Protein AF-A0A8S3AYS3-F1 (afdb_monomer_lite)

Radius of gyration: 35.73 Å; chains: 1; bounding box: 80×63×119 Å

Foldseek 3Di:
DDDDDPPPDDPPPDPDDDPPPVNVVLVVVLVVLLVVLVDQLPDDDPDLAVLVVVLVVVVVVLVVSVVVLVVVLVVLVPDPPHDPVVSVVVVVSNVSSVVSSLSNQLNSQCPFDDVSNVLSPLLSLLVVLLPDDLPDDPVPDALVVQLVSLVVNLVSLCVSCVCLVVSVVSLVVLVPDPVCDPPGYDPVSSVVSVVSSVVSVLSSQLVNLVSQLSSLVSVLVNLVVVLVVLLVVLPPDQDALVSLVVNLVVLCCVCVVVVSLVSNVVSLVVSLVSQVSNCVSVVHPVVSVVVSVVVSVVSVVSSVVSVVSSVVSNVVSVVVNVVNVVVVVVVVVVVVVVVVVVVVVVVVVVVVD

Sequence (353 aa):
MTYVAQFSRRFPDLPFGSVNKEHGEFLRWIADIRQRLAIVVDAPIQDIIAEYKEYVKLLKQFIEKQKHWKVFERKESKSPHFPGEKLKELRDAFDDITIRMNRWRCKLDSSLPGKLGQIADWINTAEQILARPLGFDRLKSSPEENIQRFNQLNQEHVAIFNDKESILRSFQSLKRDASVINKQISLEHLTNLNERLDIIMNASEERGRFLDFEELHWKVQKFFEQLEYFIMELNKKQGDIHHTERLYDEFKRKIYEEKLPNCIESLLPELTRRSQSYTQLGKKDDQVAREFHIYGENIRKTLKSFNVDLKAKEHMLQETISGWKVYHNLYDSLENWLNEGEHVLRRSSEEKL

Secondary structure (DSSP, 8-state):
---S-SSS--------TT--HHHHHHHHHHHHHHHHHHHHTTSPPS-HHHHHHHHHHHHHHHHHHHHHHHHHHHHHTT-TTS-HHHHHHHHHHHHHHHHHHHHHHHHHHHTS-HHHHHHHHHHHHHHHHHHS-----TTTS-HHHHHHHHHHHHHHHHHHHTTHHHHHHHHHHHHH-TTTBTTTB-HHHHHHHHHHHHHHHHHHHHHHHHHHHHHHHHHHHHHHHHHHHHHHHHTSPP-SHHHHHHHHHHHHIIIIIS-HHHHHHHHHHHHHHHHHHHHHHTT--HHHHHHHHHHHHHHHHHHHHHHHHHHHHHHHHHHHHHHHHHHHHHHHHHHHHHHHHHHHHHHHHHTT-

Organism: NCBI:txid392030

Structure (mmCIF, N/CA/C/O backbone):
data_AF-A0A8S3AYS3-F1
#
_entry.id   AF-A0A8S3AYS3-F1
#
loop_
_atom_site.group_PDB
_atom_site.id
_atom_site.type_symbol
_atom_site.label_atom_id
_atom_site.label_alt_id
_atom_site.label_comp_id
_atom_site.label_asym_id
_atom_site.label_entity_id
_atom_site.label_seq_id
_atom_site.pdbx_PDB_ins_code
_atom_site.Cartn_x
_atom_site.Cartn_y
_atom_site.Cartn_z
_atom_site.occupancy
_atom_site.B_iso_or_equiv
_atom_site.auth_seq_id
_atom_site.auth_comp_id
_atom_site.auth_asym_id
_atom_site.auth_atom_id
_atom_site.pdbx_PDB_model_num
ATOM 1 N N . MET A 1 1 ? -16.472 -46.807 28.926 1.00 27.53 1 MET A N 1
ATOM 2 C CA . MET A 1 1 ? -16.275 -46.116 27.637 1.00 27.53 1 MET A CA 1
ATOM 3 C C . MET A 1 1 ? -16.154 -44.623 27.925 1.00 27.53 1 MET A C 1
ATOM 5 O O . MET A 1 1 ? -17.169 -43.990 28.154 1.00 27.53 1 MET A O 1
ATOM 9 N N . THR A 1 2 ? -15.020 -44.160 28.456 1.00 35.94 2 THR A N 1
ATOM 10 C CA . THR A 1 2 ? -13.847 -43.574 27.762 1.00 35.94 2 THR A CA 1
ATOM 11 C C . THR A 1 2 ? -14.160 -42.402 26.825 1.00 35.94 2 THR A C 1
ATOM 13 O O . THR A 1 2 ? -14.930 -42.554 25.887 1.00 35.94 2 THR A O 1
ATOM 16 N N . TYR A 1 3 ? -13.423 -41.302 27.063 1.00 28.80 3 TYR A N 1
ATOM 17 C CA . TYR A 1 3 ? -12.979 -40.282 26.097 1.00 28.80 3 TYR A CA 1
ATOM 18 C C . TYR A 1 3 ? -13.539 -38.842 26.146 1.00 28.80 3 TYR A C 1
ATOM 20 O O . TYR A 1 3 ? -13.669 -38.230 25.098 1.00 28.80 3 TYR A O 1
ATOM 28 N N . VAL A 1 4 ? -13.780 -38.224 27.317 1.00 25.97 4 VAL A N 1
ATOM 29 C CA . VAL A 1 4 ? -13.918 -36.737 27.394 1.00 25.97 4 VAL A CA 1
ATOM 30 C C . VAL A 1 4 ? -13.405 -36.140 28.723 1.00 25.97 4 VAL A C 1
ATOM 32 O O . VAL A 1 4 ? -14.055 -35.309 29.345 1.00 25.97 4 VAL A O 1
ATOM 35 N N . ALA A 1 5 ? -12.241 -36.574 29.220 1.00 28.19 5 ALA A N 1
ATOM 36 C CA . ALA A 1 5 ? -11.680 -36.032 30.473 1.00 28.19 5 ALA A CA 1
ATOM 37 C C . ALA A 1 5 ? -10.149 -35.865 30.450 1.00 28.19 5 ALA A C 1
ATOM 39 O O . ALA A 1 5 ? -9.486 -36.079 31.462 1.00 28.19 5 ALA A O 1
ATOM 40 N N . GLN A 1 6 ? -9.571 -35.503 29.298 1.00 26.58 6 GLN A N 1
ATOM 41 C CA . GLN A 1 6 ? -8.113 -35.349 29.142 1.00 26.58 6 GLN A CA 1
ATOM 42 C C . GLN A 1 6 ? -7.609 -33.929 28.835 1.00 26.58 6 GLN A C 1
ATOM 44 O O . GLN A 1 6 ? -6.410 -33.758 28.667 1.00 26.58 6 GLN A O 1
ATOM 49 N N . PHE A 1 7 ? -8.452 -32.891 28.864 1.00 29.03 7 PHE A N 1
ATOM 50 C CA . PHE A 1 7 ? -7.982 -31.503 28.672 1.00 29.03 7 PHE A CA 1
ATOM 51 C C . PHE A 1 7 ? -8.023 -30.629 29.934 1.00 29.03 7 PHE A C 1
ATOM 53 O O . PHE A 1 7 ? -7.751 -29.434 29.878 1.00 29.03 7 PHE A O 1
ATOM 60 N N . SER A 1 8 ? -8.300 -31.214 31.101 1.00 29.52 8 SER A N 1
ATOM 61 C CA . SER A 1 8 ? -8.379 -30.489 32.377 1.00 29.52 8 SER A CA 1
ATOM 62 C C . SER A 1 8 ? -7.449 -31.120 33.412 1.00 29.52 8 SER A C 1
ATOM 64 O O . SER A 1 8 ? -7.911 -31.837 34.293 1.00 29.52 8 SER A O 1
ATOM 66 N N . ARG A 1 9 ? -6.136 -30.909 33.232 1.00 29.27 9 ARG A N 1
ATOM 67 C CA . ARG A 1 9 ? -4.972 -31.134 34.133 1.00 29.27 9 ARG A CA 1
ATOM 68 C C . ARG A 1 9 ? -3.773 -31.292 33.179 1.00 29.27 9 ARG A C 1
ATOM 70 O O . ARG A 1 9 ? -3.784 -32.202 32.369 1.00 29.27 9 ARG A O 1
ATOM 77 N N . ARG A 1 10 ? -2.711 -30.490 33.180 1.00 32.69 10 ARG A N 1
ATOM 78 C CA . ARG A 1 10 ? -1.958 -29.916 34.296 1.00 32.69 10 ARG A CA 1
ATOM 79 C C . ARG A 1 10 ? -1.215 -28.680 33.766 1.00 32.69 10 ARG A C 1
ATOM 81 O O . ARG A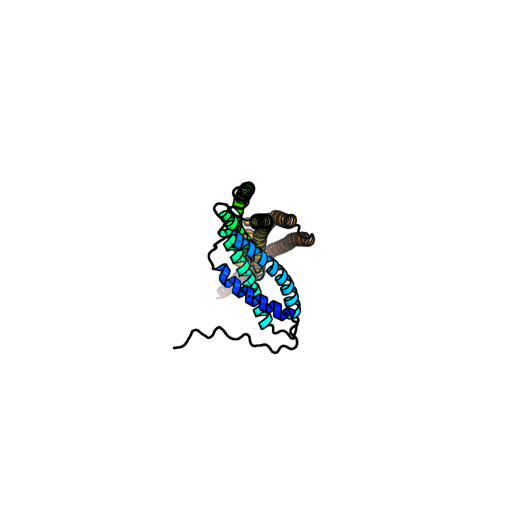 1 10 ? -0.388 -28.828 32.875 1.00 32.69 10 ARG A O 1
ATOM 88 N N . PHE A 1 11 ? -1.429 -27.504 34.354 1.00 32.72 11 PHE A N 1
ATOM 89 C CA . PHE A 1 11 ? -0.265 -26.659 34.622 1.00 32.72 11 PHE A CA 1
ATOM 90 C C . PHE A 1 11 ? 0.584 -27.488 35.593 1.00 32.72 11 PHE A C 1
ATOM 92 O O . PHE A 1 11 ? 0.055 -27.869 36.641 1.00 32.72 11 PHE A O 1
ATOM 99 N N . PRO A 1 12 ? 1.820 -27.885 35.260 1.00 34.88 12 PRO A N 1
ATOM 100 C CA . PRO A 1 12 ? 2.696 -28.457 36.267 1.00 34.88 12 PRO A CA 1
ATOM 101 C C . PRO A 1 12 ? 2.864 -27.405 37.366 1.00 34.88 12 PRO A C 1
ATOM 103 O O . PRO A 1 12 ? 3.099 -26.238 37.049 1.00 34.88 12 PRO A O 1
ATOM 106 N N . ASP A 1 13 ? 2.744 -27.795 38.634 1.00 39.41 13 ASP A N 1
ATOM 107 C CA . ASP A 1 13 ? 3.297 -26.994 39.722 1.00 39.41 13 ASP A CA 1
ATOM 108 C C . ASP A 1 13 ? 4.790 -26.836 39.428 1.00 39.41 13 ASP A C 1
ATOM 110 O O . ASP A 1 13 ? 5.555 -27.801 39.419 1.00 39.41 13 ASP A O 1
ATOM 114 N N . LEU A 1 14 ? 5.178 -25.624 39.041 1.00 38.56 14 LEU A N 1
ATOM 115 C CA . LEU A 1 14 ? 6.520 -25.338 38.566 1.00 38.56 14 LEU A CA 1
ATOM 116 C C . LEU A 1 14 ? 7.447 -25.143 39.773 1.00 38.56 14 LEU A C 1
ATOM 118 O O . LEU A 1 14 ? 7.205 -24.230 40.567 1.00 38.56 14 LEU A O 1
ATOM 122 N N . PRO A 1 15 ? 8.535 -25.924 39.906 1.00 38.00 15 PRO A N 1
ATOM 123 C CA . PRO A 1 15 ? 9.558 -25.669 40.903 1.00 38.00 15 PRO A CA 1
ATOM 124 C C . PRO A 1 15 ? 10.444 -24.543 40.371 1.00 38.00 15 PRO A C 1
ATOM 126 O O . PRO A 1 15 ? 11.486 -24.768 39.762 1.00 38.00 15 PRO A O 1
ATOM 129 N N . PHE A 1 16 ? 9.995 -23.307 40.549 1.00 40.28 16 PHE A N 1
ATOM 130 C CA . PHE A 1 16 ? 10.816 -22.134 40.298 1.00 40.28 16 PHE A CA 1
ATOM 131 C C . PHE A 1 16 ? 11.247 -21.545 41.636 1.00 40.28 16 PHE A C 1
ATOM 133 O O . PHE A 1 16 ? 10.419 -21.083 42.424 1.00 40.28 16 PHE A O 1
ATOM 140 N N . GLY A 1 17 ? 12.560 -21.546 41.873 1.00 36.97 17 GLY A N 1
ATOM 141 C CA . GLY A 1 17 ? 13.170 -20.694 42.884 1.00 36.97 17 GLY A CA 1
ATOM 142 C C . GLY A 1 17 ? 12.714 -19.253 42.659 1.00 36.97 17 GLY A C 1
ATOM 143 O O . GLY A 1 17 ? 12.913 -18.699 41.582 1.00 36.97 17 GLY A O 1
ATOM 144 N N . SER A 1 18 ? 12.014 -18.707 43.655 1.00 39.00 18 SER A N 1
ATOM 145 C CA . SER A 1 18 ? 11.561 -17.315 43.749 1.00 39.00 18 SER A CA 1
ATOM 146 C C . SER A 1 18 ? 11.032 -16.704 42.441 1.00 39.00 18 SER A C 1
ATOM 148 O O . SER A 1 18 ? 11.592 -15.736 41.924 1.00 39.00 18 SER A O 1
ATOM 150 N N . VAL A 1 19 ? 9.910 -17.212 41.921 1.00 46.72 19 VAL A N 1
ATOM 151 C CA . VAL A 1 19 ? 9.068 -16.390 41.034 1.00 46.72 19 VAL A CA 1
ATOM 152 C C . VAL A 1 19 ? 8.615 -15.197 41.864 1.00 46.72 19 VAL A C 1
ATOM 154 O O . VAL A 1 19 ? 7.909 -15.369 42.858 1.00 46.72 19 VAL A O 1
ATOM 157 N N . ASN A 1 20 ? 9.059 -13.997 41.491 1.00 58.19 20 ASN A N 1
ATOM 158 C CA . ASN A 1 20 ? 8.606 -12.753 42.107 1.00 58.19 20 ASN A CA 1
ATOM 159 C C . ASN A 1 20 ? 7.073 -12.796 42.206 1.00 58.19 20 ASN A C 1
ATOM 161 O O . ASN A 1 20 ? 6.414 -13.081 41.207 1.00 58.19 20 ASN A O 1
ATOM 165 N N . LYS A 1 21 ? 6.497 -12.542 43.385 1.00 64.25 21 LYS A N 1
ATOM 166 C CA . LYS A 1 21 ? 5.051 -12.687 43.658 1.00 64.25 21 LYS A CA 1
ATOM 167 C C . LYS A 1 21 ? 4.162 -12.033 42.581 1.00 64.25 21 LYS A C 1
ATOM 169 O O . LYS A 1 21 ? 3.169 -12.614 42.152 1.00 64.25 21 LYS A O 1
ATOM 174 N N . GLU A 1 22 ? 4.609 -10.895 42.057 1.00 63.72 22 GLU A N 1
ATOM 175 C CA . GLU A 1 22 ? 3.982 -10.138 40.965 1.00 63.72 22 GLU A CA 1
ATOM 176 C C . GLU A 1 22 ? 3.840 -10.922 39.645 1.00 63.72 22 GLU A C 1
ATOM 178 O O . GLU A 1 22 ? 2.869 -10.747 38.910 1.00 63.72 22 GLU A O 1
ATOM 183 N N . HIS A 1 23 ? 4.781 -11.819 39.338 1.00 69.56 23 HIS A N 1
ATOM 184 C CA . HIS A 1 23 ? 4.758 -12.639 38.124 1.00 69.56 23 HIS A CA 1
ATOM 185 C C . HIS A 1 23 ? 3.700 -13.741 38.226 1.00 69.56 23 HIS A C 1
ATOM 187 O O . HIS A 1 23 ? 2.951 -13.972 37.280 1.00 69.56 23 HIS A O 1
ATOM 193 N N . GLY A 1 24 ? 3.585 -14.386 39.391 1.00 73.75 24 GLY A N 1
ATOM 194 C CA . GLY A 1 24 ? 2.536 -15.378 39.639 1.00 73.75 24 GLY A CA 1
ATOM 195 C C . GLY A 1 24 ? 1.133 -14.766 39.579 1.00 73.75 24 GLY A C 1
ATOM 196 O O . GLY A 1 24 ? 0.213 -15.370 39.029 1.00 73.75 24 GLY A O 1
ATOM 197 N N . GLU A 1 25 ? 0.972 -13.544 40.087 1.00 81.62 25 GLU A N 1
ATOM 198 C CA . GLU A 1 25 ? -0.285 -12.791 40.011 1.00 81.62 25 GLU A CA 1
ATOM 199 C C . GLU A 1 25 ? -0.646 -12.400 38.570 1.00 81.62 25 GLU A C 1
ATOM 201 O O . GLU A 1 25 ? -1.804 -12.524 38.171 1.00 81.62 25 GLU A O 1
ATOM 206 N N . PHE A 1 26 ? 0.335 -11.991 37.761 1.00 80.94 26 PHE A N 1
ATOM 207 C CA . PHE A 1 26 ? 0.125 -11.677 36.347 1.00 80.94 26 PHE A CA 1
ATOM 208 C C . PHE A 1 26 ? -0.326 -12.901 35.535 1.00 80.94 26 PHE A C 1
ATOM 210 O O . PHE A 1 26 ? -1.287 -12.817 34.771 1.00 80.94 26 PHE A O 1
ATOM 217 N N . LEU A 1 27 ? 0.311 -14.054 35.748 1.00 81.38 27 LEU A N 1
ATOM 218 C CA . LEU A 1 27 ? -0.053 -15.304 35.075 1.00 81.38 27 LEU A CA 1
ATOM 219 C C . LEU A 1 27 ? -1.458 -15.786 35.449 1.00 81.38 27 LEU A C 1
ATOM 221 O O . LEU A 1 27 ? -2.221 -16.205 34.579 1.00 81.38 27 LEU A O 1
ATOM 225 N N . ARG A 1 28 ? -1.828 -15.686 36.731 1.00 86.50 28 ARG A N 1
ATOM 226 C CA . ARG A 1 28 ? -3.193 -15.996 37.182 1.00 86.50 28 ARG A CA 1
ATOM 227 C C . ARG A 1 28 ? -4.219 -15.069 36.545 1.00 86.50 28 ARG A C 1
ATOM 229 O O . ARG A 1 28 ? -5.262 -15.545 36.110 1.00 86.50 28 ARG A O 1
ATOM 236 N N . TRP A 1 29 ? -3.906 -13.778 36.444 1.00 90.62 29 TRP A N 1
ATOM 237 C CA . TRP A 1 29 ? -4.774 -12.817 35.771 1.00 90.62 29 TRP A CA 1
ATOM 238 C C . TRP A 1 29 ? -4.981 -13.167 34.290 1.00 90.62 29 TRP A C 1
ATOM 240 O O . TRP A 1 29 ? -6.119 -13.143 33.836 1.00 90.62 29 TRP A O 1
ATOM 250 N N . ILE A 1 30 ? -3.929 -13.570 33.558 1.00 87.75 30 ILE A N 1
ATOM 251 C CA . ILE A 1 30 ? -4.051 -14.048 32.164 1.00 87.75 30 ILE A CA 1
ATOM 252 C C . ILE A 1 30 ? -4.995 -15.256 32.068 1.00 87.75 30 ILE A C 1
ATOM 254 O O . ILE A 1 30 ? -5.818 -15.329 31.157 1.00 87.75 30 ILE A O 1
ATOM 258 N N . ALA A 1 31 ? -4.883 -16.224 32.977 1.00 87.81 31 ALA A N 1
ATOM 259 C CA . ALA A 1 31 ? -5.741 -17.406 32.941 1.00 87.81 31 ALA A CA 1
ATOM 260 C C . ALA A 1 31 ? -7.218 -17.054 33.208 1.00 87.81 31 ALA A C 1
ATOM 262 O O . ALA A 1 31 ? -8.095 -17.463 32.445 1.00 87.81 31 ALA A O 1
ATOM 263 N N . ASP A 1 32 ? -7.474 -16.251 34.243 1.00 90.94 32 ASP A N 1
ATOM 264 C CA . ASP A 1 32 ? -8.819 -15.820 34.643 1.00 90.94 32 ASP A CA 1
ATOM 265 C C . ASP A 1 32 ? -9.510 -15.006 33.539 1.00 90.94 32 ASP A C 1
ATOM 267 O O . ASP A 1 32 ? -10.635 -15.301 33.127 1.00 90.94 32 ASP A O 1
ATOM 271 N N . ILE A 1 33 ? -8.797 -14.030 32.969 1.00 92.19 33 ILE A N 1
ATOM 272 C CA . ILE A 1 33 ? -9.356 -13.156 31.941 1.00 92.19 33 ILE A CA 1
ATOM 273 C C . ILE A 1 33 ? -9.688 -13.910 30.652 1.00 92.19 33 ILE A C 1
ATOM 275 O O . ILE A 1 33 ? -10.709 -13.630 30.024 1.00 92.19 33 ILE A O 1
ATOM 279 N N . ARG A 1 34 ? -8.875 -14.903 30.267 1.00 90.38 34 ARG A N 1
ATOM 280 C CA . ARG A 1 34 ? -9.150 -15.746 29.095 1.00 90.38 34 ARG A CA 1
ATOM 281 C C . ARG A 1 34 ? -10.412 -16.568 29.286 1.00 90.38 34 ARG A C 1
ATOM 283 O O . ARG A 1 34 ? -11.243 -16.609 28.381 1.00 90.38 34 ARG A O 1
ATOM 290 N N . GLN A 1 35 ? -10.580 -17.176 30.460 1.00 89.06 35 GLN A N 1
ATOM 291 C CA . GLN A 1 35 ? -11.786 -17.937 30.778 1.00 89.06 35 GLN A CA 1
ATOM 292 C C . GLN A 1 35 ? -13.023 -17.036 30.763 1.00 89.06 35 GLN A C 1
ATOM 294 O O . GLN A 1 35 ? -14.036 -17.379 30.155 1.00 89.06 35 GLN A O 1
ATOM 299 N N . ARG A 1 36 ? -12.924 -15.853 31.373 1.00 91.50 36 ARG A N 1
ATOM 300 C CA . ARG A 1 36 ? -14.011 -14.877 31.392 1.00 91.50 36 ARG A CA 1
ATOM 301 C C . ARG A 1 36 ? -14.402 -14.421 29.985 1.00 91.50 36 ARG A C 1
ATOM 303 O O . ARG A 1 36 ? -15.580 -14.451 29.636 1.00 91.50 36 ARG A O 1
ATOM 310 N N . LEU A 1 37 ? -13.428 -14.024 29.167 1.00 91.50 37 LEU A N 1
ATOM 311 C CA . LEU A 1 37 ? -13.672 -13.565 27.798 1.00 91.50 37 LEU A CA 1
ATOM 312 C C . LEU A 1 37 ? -14.194 -14.679 26.886 1.00 91.50 37 LEU A C 1
ATOM 314 O O . LEU A 1 37 ? -14.959 -14.388 25.972 1.00 91.50 37 LEU A O 1
ATOM 318 N N . ALA A 1 38 ? -13.831 -15.941 27.130 1.00 89.06 38 ALA A N 1
ATOM 319 C CA . ALA A 1 38 ? -14.387 -17.076 26.394 1.00 89.06 38 ALA A CA 1
ATOM 320 C C . ALA A 1 38 ? -15.899 -17.241 26.601 1.00 89.06 38 ALA A C 1
ATOM 322 O O . ALA A 1 38 ? -16.581 -17.708 25.702 1.00 89.06 38 ALA A O 1
ATOM 323 N N . ILE A 1 39 ? -16.425 -16.832 27.756 1.00 88.56 39 ILE A N 1
ATOM 324 C CA . ILE A 1 39 ? -17.861 -16.899 28.046 1.00 88.56 39 ILE A CA 1
ATOM 325 C C . ILE A 1 39 ? -18.569 -15.648 27.516 1.00 88.56 39 ILE A C 1
ATOM 327 O O . ILE A 1 39 ? -19.595 -15.738 26.850 1.00 88.56 39 ILE A O 1
ATOM 331 N N . VAL A 1 40 ? -18.022 -14.466 27.809 1.00 90.00 40 VAL A N 1
ATOM 332 C CA . VAL A 1 40 ? -18.712 -13.192 27.556 1.00 90.00 40 VAL A CA 1
ATOM 333 C C . VAL A 1 40 ? -18.782 -12.845 26.068 1.00 90.00 40 VAL A C 1
ATOM 335 O O . VAL A 1 40 ? -19.774 -12.269 25.628 1.00 90.00 40 VAL A O 1
ATOM 338 N N . VAL A 1 41 ? -17.765 -13.190 25.272 1.00 89.12 41 VAL A N 1
ATOM 339 C CA . VAL A 1 41 ? -17.747 -12.858 23.836 1.00 89.12 41 VAL A CA 1
ATOM 340 C C . VAL A 1 41 ? -18.867 -13.570 23.075 1.00 89.12 41 VAL A C 1
ATOM 342 O O . VAL A 1 41 ? -19.482 -12.946 22.219 1.00 89.12 41 VAL A O 1
ATOM 345 N N . ASP A 1 42 ? -19.174 -14.819 23.424 1.00 86.62 42 ASP A N 1
ATOM 346 C CA . ASP A 1 42 ? -20.160 -15.632 22.700 1.00 86.62 42 ASP A CA 1
ATOM 347 C C . ASP A 1 42 ? -21.566 -15.579 23.333 1.00 86.62 42 ASP A C 1
ATOM 349 O O . ASP A 1 42 ? -22.544 -16.031 22.738 1.00 86.62 42 ASP A O 1
ATOM 353 N N . ALA A 1 43 ? -21.695 -15.003 24.533 1.00 90.12 43 ALA A N 1
ATOM 354 C CA . ALA A 1 43 ? -22.979 -14.841 25.205 1.00 90.12 43 ALA A CA 1
ATOM 355 C C . ALA A 1 43 ? -23.834 -13.717 24.574 1.00 90.12 43 ALA A C 1
ATOM 357 O O . ALA A 1 43 ? -23.302 -12.646 24.237 1.00 90.12 43 ALA A O 1
ATOM 358 N N . PRO A 1 44 ? -25.167 -13.910 24.466 1.00 89.50 44 PRO A N 1
ATOM 359 C CA . PRO A 1 44 ? -26.074 -12.872 23.991 1.00 89.50 44 PRO A CA 1
ATOM 360 C C . PRO A 1 44 ? -26.099 -11.690 24.962 1.00 89.50 44 PRO A C 1
ATOM 362 O O . PRO A 1 44 ? -26.087 -11.874 26.182 1.00 89.50 44 PRO A O 1
ATOM 365 N N . ILE A 1 45 ? -26.168 -10.478 24.414 1.00 90.62 45 ILE A N 1
ATOM 366 C CA . ILE A 1 45 ? -26.257 -9.256 25.214 1.00 90.62 45 ILE A CA 1
ATOM 367 C C . ILE A 1 45 ? -27.647 -9.170 25.838 1.00 90.62 45 ILE A C 1
ATOM 369 O O . ILE A 1 45 ? -28.654 -9.179 25.133 1.00 90.62 45 ILE A O 1
ATOM 373 N N . GLN A 1 46 ? -27.685 -9.074 27.165 1.00 88.50 46 GLN A N 1
ATOM 374 C CA . GLN A 1 46 ? -28.920 -8.900 27.937 1.00 88.50 46 GLN A CA 1
ATOM 375 C C . GLN A 1 46 ? -29.172 -7.421 28.256 1.00 88.50 46 GLN A C 1
ATOM 377 O O . GLN A 1 46 ? -30.279 -6.921 28.083 1.00 88.50 46 GLN A O 1
ATOM 382 N N . ASP A 1 47 ? -28.127 -6.713 28.692 1.00 90.62 47 ASP A N 1
ATOM 383 C CA . ASP A 1 47 ? -28.150 -5.282 28.995 1.00 90.62 47 ASP A CA 1
ATOM 384 C C . ASP A 1 47 ? -26.858 -4.645 28.479 1.00 90.62 47 ASP A C 1
ATOM 386 O O . ASP A 1 47 ? -25.785 -4.785 29.070 1.00 90.62 47 ASP A O 1
ATOM 390 N N . ILE A 1 48 ? -26.977 -3.930 27.361 1.00 90.38 48 ILE A N 1
ATOM 391 C CA . ILE A 1 48 ? -25.851 -3.291 26.680 1.00 90.38 48 ILE A CA 1
ATOM 392 C C . ILE A 1 48 ? -25.160 -2.228 27.544 1.00 90.38 48 ILE A C 1
ATOM 394 O O . ILE A 1 48 ? -23.941 -2.089 27.484 1.00 90.38 48 ILE A O 1
ATOM 398 N N . ILE A 1 49 ? -25.902 -1.495 28.382 1.00 90.56 49 ILE A N 1
ATOM 399 C CA . ILE A 1 49 ? -25.349 -0.415 29.208 1.00 90.56 49 ILE A CA 1
ATOM 400 C C . ILE A 1 49 ? -24.541 -1.016 30.360 1.00 90.56 49 ILE A C 1
ATOM 402 O O . ILE A 1 49 ? -23.414 -0.583 30.624 1.00 90.56 49 ILE A O 1
ATOM 406 N N . ALA A 1 50 ? -25.096 -2.026 31.034 1.00 92.19 50 ALA A N 1
ATOM 407 C CA . ALA A 1 50 ? -24.403 -2.726 32.110 1.00 92.19 50 ALA A CA 1
ATOM 408 C C . ALA A 1 50 ? -23.171 -3.486 31.594 1.00 92.19 50 ALA A C 1
ATOM 410 O O . ALA A 1 50 ? -22.095 -3.397 32.195 1.00 92.19 50 ALA A O 1
ATOM 411 N N . GLU A 1 51 ? -23.302 -4.185 30.464 1.00 93.94 51 GLU A N 1
ATOM 412 C CA . GLU A 1 51 ? -22.212 -4.952 29.860 1.00 93.94 51 GLU A CA 1
ATOM 413 C C . GLU A 1 51 ? -21.093 -4.034 29.349 1.00 93.94 51 GLU A C 1
ATOM 415 O O . GLU A 1 51 ? -19.920 -4.309 29.602 1.00 93.94 51 GLU A O 1
ATOM 420 N N . TYR A 1 52 ? -21.426 -2.889 28.740 1.00 94.12 52 TYR A N 1
ATOM 421 C CA . TYR A 1 52 ? -20.426 -1.903 28.326 1.00 94.12 52 TYR A CA 1
ATOM 422 C C . TYR A 1 52 ? -19.664 -1.310 29.518 1.00 94.12 52 TYR A C 1
ATOM 424 O O . TYR A 1 52 ? -18.440 -1.181 29.481 1.00 94.12 52 TYR A O 1
ATOM 432 N N . LYS A 1 53 ? -20.353 -1.002 30.624 1.00 93.19 53 LYS A N 1
ATOM 433 C CA . LYS A 1 53 ? -19.695 -0.530 31.853 1.00 93.19 53 LYS A CA 1
ATOM 434 C C . LYS A 1 53 ? -18.693 -1.557 32.384 1.00 93.19 53 LYS A C 1
ATOM 436 O O . LYS A 1 53 ? -17.627 -1.191 32.882 1.00 93.19 53 LYS A O 1
ATOM 441 N N . GLU A 1 54 ? -19.027 -2.839 32.289 1.00 93.81 54 GLU A N 1
ATOM 442 C CA . GLU A 1 54 ? -18.130 -3.915 32.694 1.00 93.81 54 GLU A CA 1
ATOM 443 C C . GLU A 1 54 ? -16.950 -4.080 31.729 1.00 93.81 54 GLU A C 1
ATOM 445 O O . GLU A 1 54 ? -15.809 -4.211 32.181 1.00 93.81 54 GLU A O 1
ATOM 450 N N . TYR A 1 55 ? -17.196 -3.971 30.422 1.00 94.88 55 TYR A N 1
ATOM 451 C CA . TYR A 1 55 ? -16.147 -3.910 29.407 1.00 94.88 55 TYR A CA 1
ATOM 452 C C . TYR A 1 55 ? -15.146 -2.790 29.704 1.00 94.88 55 TYR A C 1
ATOM 454 O O . TYR A 1 55 ? -13.943 -3.037 29.707 1.00 94.88 55 TYR A O 1
ATOM 462 N N . VAL A 1 56 ? -15.608 -1.582 30.039 1.00 94.12 56 VAL A N 1
ATOM 463 C CA . VAL A 1 56 ? -14.707 -0.454 30.317 1.00 94.12 56 VAL A CA 1
ATOM 464 C C . VAL A 1 56 ? -13.855 -0.682 31.568 1.00 94.12 56 VAL A C 1
ATOM 466 O O . VAL A 1 56 ? -12.660 -0.369 31.565 1.00 94.12 56 VAL A O 1
ATOM 469 N N . LYS A 1 57 ? -14.418 -1.246 32.644 1.00 93.44 57 LYS A N 1
ATOM 470 C CA . LYS A 1 57 ? -13.617 -1.618 33.826 1.00 93.44 57 LYS A CA 1
ATOM 471 C C . LYS A 1 57 ? -12.518 -2.605 33.452 1.00 93.44 57 LYS A C 1
ATOM 473 O O . LYS A 1 57 ? -11.378 -2.453 33.891 1.00 93.44 57 LYS A O 1
ATOM 478 N N . LEU A 1 58 ? -12.861 -3.600 32.639 1.00 93.94 58 LEU A N 1
ATOM 479 C CA . LEU A 1 58 ? -11.915 -4.607 32.192 1.00 93.94 58 LEU A CA 1
ATOM 480 C C . LEU A 1 58 ? -10.857 -4.023 31.255 1.00 93.94 58 LEU A C 1
ATOM 482 O O . LEU A 1 58 ? -9.684 -4.359 31.378 1.00 93.94 58 LEU A O 1
ATOM 486 N N . LEU A 1 59 ? -11.246 -3.105 30.372 1.00 93.31 59 LEU A N 1
ATOM 487 C CA . LEU A 1 59 ? -10.345 -2.391 29.477 1.00 93.31 59 LEU A CA 1
ATOM 488 C C . LEU A 1 59 ? -9.299 -1.592 30.263 1.00 93.31 59 LEU A C 1
ATOM 490 O O . LEU A 1 59 ? -8.119 -1.647 29.927 1.00 93.31 59 LEU A O 1
ATOM 494 N N . LYS A 1 60 ? -9.701 -0.907 31.342 1.00 92.81 60 LYS A N 1
ATOM 495 C CA . LYS A 1 60 ? -8.773 -0.186 32.233 1.00 92.81 60 LYS A CA 1
ATOM 496 C C . LYS A 1 60 ? -7.728 -1.135 32.830 1.00 92.81 60 LYS A C 1
ATOM 498 O O . LYS A 1 60 ? -6.533 -0.878 32.701 1.00 92.81 60 LYS A O 1
ATOM 503 N N . GLN A 1 61 ? -8.166 -2.275 33.372 1.00 92.19 61 GLN A N 1
ATOM 504 C CA . GLN A 1 61 ? -7.255 -3.308 33.885 1.00 92.19 61 GLN A CA 1
ATOM 505 C C . GLN A 1 61 ? -6.344 -3.863 32.781 1.00 92.19 61 GLN A C 1
ATOM 507 O O . GLN A 1 61 ? -5.139 -4.003 32.978 1.00 92.19 61 GLN A O 1
ATOM 512 N N . PHE A 1 62 ? -6.894 -4.153 31.601 1.00 91.75 62 PHE A N 1
ATOM 513 C CA . PHE A 1 62 ? -6.136 -4.667 30.465 1.00 91.75 62 PHE A CA 1
ATOM 514 C C . PHE A 1 62 ? -5.037 -3.691 30.020 1.00 91.75 62 PHE A C 1
ATOM 516 O O . PHE A 1 62 ? -3.903 -4.117 29.822 1.00 91.75 62 PHE A O 1
ATOM 523 N N . ILE A 1 63 ? -5.325 -2.387 29.928 1.00 90.12 63 ILE A N 1
ATOM 524 C CA . ILE A 1 63 ? -4.338 -1.357 29.555 1.00 90.12 63 ILE A CA 1
ATOM 525 C C . ILE A 1 63 ? -3.184 -1.300 30.569 1.00 90.12 63 ILE A C 1
ATOM 527 O O . ILE A 1 63 ? -2.019 -1.193 30.179 1.00 90.12 63 ILE A O 1
ATOM 531 N N . GLU A 1 64 ? -3.473 -1.399 31.867 1.00 89.56 64 GLU A N 1
ATOM 532 C CA . GLU A 1 64 ? -2.441 -1.466 32.912 1.00 89.56 64 GLU A CA 1
ATOM 533 C C . GLU A 1 64 ? -1.572 -2.721 32.759 1.00 89.56 64 GLU A C 1
ATOM 535 O O . GLU A 1 64 ? -0.339 -2.645 32.727 1.00 89.56 64 GLU A O 1
ATOM 540 N N . LYS A 1 65 ? -2.206 -3.882 32.571 1.00 89.56 65 LYS A N 1
ATOM 541 C CA . LYS A 1 65 ? -1.514 -5.161 32.381 1.00 89.56 65 LYS A CA 1
ATOM 542 C C . LYS A 1 65 ? -0.735 -5.222 31.068 1.00 89.56 65 LYS A C 1
ATOM 544 O O . LYS A 1 65 ? 0.325 -5.839 31.036 1.00 89.56 65 LYS A O 1
ATOM 549 N N . GLN A 1 66 ? -1.172 -4.524 30.022 1.00 88.00 66 GLN A N 1
ATOM 550 C CA . GLN A 1 66 ? -0.439 -4.389 28.763 1.00 88.00 66 GLN A CA 1
ATOM 551 C C . GLN A 1 66 ? 0.876 -3.625 28.946 1.00 88.00 66 GLN A C 1
ATOM 553 O O . GLN A 1 66 ? 1.892 -3.992 28.351 1.00 88.00 66 GLN A O 1
ATOM 558 N N . LYS A 1 67 ? 0.894 -2.582 29.786 1.00 87.38 67 LYS A N 1
ATOM 559 C CA . LYS A 1 67 ? 2.138 -1.875 30.131 1.00 87.38 67 LYS A CA 1
ATOM 560 C C . LYS A 1 67 ? 3.106 -2.812 30.854 1.00 87.38 67 LYS A C 1
ATOM 562 O O . LYS A 1 67 ? 4.282 -2.852 30.499 1.00 87.38 67 LYS A O 1
ATOM 567 N N . HIS A 1 68 ? 2.605 -3.602 31.806 1.00 83.88 68 HIS A N 1
ATOM 568 C CA . HIS A 1 68 ? 3.412 -4.591 32.527 1.00 83.88 68 HIS A CA 1
ATOM 569 C C . HIS A 1 68 ? 3.947 -5.678 31.585 1.00 83.88 68 HIS A C 1
ATOM 571 O O . HIS A 1 68 ? 5.139 -5.978 31.624 1.00 83.88 68 HIS A O 1
ATOM 577 N N . TRP A 1 69 ? 3.105 -6.198 30.686 1.00 85.75 69 TRP A N 1
ATOM 578 C CA . TRP A 1 69 ? 3.487 -7.182 29.671 1.00 85.75 69 TRP A CA 1
ATOM 579 C C . TRP A 1 69 ? 4.645 -6.691 28.799 1.00 85.75 69 TRP A C 1
ATOM 581 O O . TRP A 1 69 ? 5.642 -7.391 28.668 1.00 85.75 69 TRP A O 1
ATOM 591 N N . LYS A 1 70 ? 4.574 -5.463 28.264 1.00 86.12 70 LYS A N 1
ATOM 592 C CA . LYS A 1 70 ? 5.643 -4.901 27.415 1.00 86.12 70 LYS A CA 1
ATOM 593 C C . LYS A 1 70 ? 6.990 -4.807 28.138 1.00 86.12 70 LYS A C 1
ATOM 595 O O . LYS A 1 70 ? 8.033 -4.997 27.515 1.00 86.12 70 LYS A O 1
ATOM 600 N N . VAL A 1 71 ? 6.987 -4.487 29.433 1.00 85.25 71 VAL A N 1
ATOM 601 C CA . VAL A 1 71 ? 8.213 -4.440 30.249 1.00 85.25 71 VAL A CA 1
ATOM 602 C C . VAL A 1 71 ? 8.732 -5.853 30.513 1.00 85.25 71 VAL A C 1
ATOM 604 O O . VAL A 1 71 ? 9.920 -6.112 30.319 1.00 85.25 71 VAL A O 1
ATOM 607 N N . PHE A 1 72 ? 7.839 -6.763 30.902 1.00 82.56 72 PHE A N 1
ATOM 608 C CA . PHE A 1 72 ? 8.151 -8.165 31.163 1.00 82.56 72 PHE A CA 1
ATOM 609 C C . PHE A 1 72 ? 8.743 -8.859 29.929 1.00 82.56 72 PHE A C 1
ATOM 611 O O . PHE A 1 72 ? 9.842 -9.401 29.986 1.00 82.56 72 PHE A O 1
ATOM 618 N N . GLU A 1 73 ? 8.076 -8.754 28.784 1.00 84.31 73 GLU A N 1
ATOM 619 C CA . GLU A 1 73 ? 8.492 -9.361 27.522 1.00 84.31 73 GLU A CA 1
ATOM 620 C C . GLU A 1 73 ? 9.880 -8.879 27.076 1.00 84.31 73 GLU A C 1
ATOM 622 O O . GLU A 1 73 ? 10.723 -9.680 26.672 1.00 84.31 73 GLU A O 1
ATOM 627 N N . ARG A 1 74 ? 10.169 -7.576 27.200 1.00 84.75 74 ARG A N 1
ATOM 628 C CA . ARG A 1 74 ? 11.498 -7.015 26.889 1.00 84.75 74 ARG A CA 1
ATOM 629 C C . ARG A 1 74 ? 12.597 -7.533 27.812 1.00 84.75 74 ARG A C 1
ATOM 631 O O . ARG A 1 74 ? 13.740 -7.650 27.374 1.00 84.75 74 ARG A O 1
ATOM 638 N N . LYS A 1 75 ? 12.272 -7.777 29.081 1.00 82.50 75 LYS A N 1
ATOM 639 C CA . LYS A 1 75 ? 13.221 -8.280 30.075 1.00 82.50 75 LYS A CA 1
ATOM 640 C C . LYS A 1 75 ? 13.501 -9.766 29.855 1.00 82.50 75 LYS A C 1
ATOM 642 O O . LYS A 1 75 ? 14.661 -10.151 29.741 1.00 82.50 75 LYS A O 1
ATOM 647 N N . GLU A 1 76 ? 12.454 -10.576 29.727 1.00 81.06 76 GLU A N 1
ATOM 648 C CA . GLU A 1 76 ? 12.591 -12.029 29.612 1.00 81.06 76 GLU A CA 1
ATOM 649 C C . GLU A 1 76 ? 13.050 -12.486 28.224 1.00 81.06 76 GLU A C 1
ATOM 651 O O . GLU A 1 76 ? 13.753 -13.484 28.125 1.00 81.06 76 GLU A O 1
ATOM 656 N N . SER A 1 77 ? 12.775 -11.729 27.154 1.00 78.62 77 SER A N 1
ATOM 657 C CA . SER A 1 77 ? 13.332 -12.021 25.816 1.00 78.62 77 SER A CA 1
ATOM 658 C C . SER A 1 77 ? 14.862 -11.963 25.756 1.00 78.62 77 SER A C 1
ATOM 660 O O . SER A 1 77 ? 15.463 -12.553 24.862 1.00 78.62 77 SER A O 1
ATOM 662 N N . LYS A 1 78 ? 15.496 -11.263 26.703 1.00 79.75 78 LYS A N 1
ATOM 663 C CA . LYS A 1 78 ? 16.956 -11.170 26.846 1.00 79.75 78 LYS A CA 1
ATOM 664 C C . LYS A 1 78 ? 17.499 -12.075 27.954 1.00 79.75 78 LYS A C 1
ATOM 666 O O . LYS A 1 78 ? 18.706 -12.088 28.186 1.00 79.75 78 LYS A O 1
ATOM 671 N N . SER A 1 79 ? 16.626 -12.787 28.666 1.00 75.62 79 SER A N 1
ATOM 672 C CA . SER A 1 79 ? 16.992 -13.620 29.806 1.00 75.62 79 SER A CA 1
ATOM 673 C C . SER A 1 79 ? 17.397 -15.016 29.327 1.00 75.62 79 SER A C 1
ATOM 675 O O . SER A 1 79 ? 16.565 -15.725 28.764 1.00 75.62 79 SER A O 1
ATOM 677 N N . PRO A 1 80 ? 18.631 -15.478 29.598 1.00 69.56 80 PRO A N 1
ATOM 678 C CA . PRO A 1 80 ? 19.027 -16.849 29.279 1.00 69.56 80 PRO A CA 1
ATOM 679 C C . PRO A 1 80 ? 18.342 -17.896 30.178 1.00 69.56 80 PRO A C 1
ATOM 681 O O . PRO A 1 80 ? 18.455 -19.090 29.921 1.00 69.56 80 PRO A O 1
ATOM 684 N N . HIS A 1 81 ? 17.629 -17.462 31.226 1.00 71.19 81 HIS A N 1
ATOM 685 C CA . HIS A 1 81 ? 16.989 -18.330 32.219 1.00 71.19 81 HIS A CA 1
ATOM 686 C C . HIS A 1 81 ? 15.483 -18.516 31.982 1.00 71.19 81 HIS A C 1
ATOM 688 O O . HIS A 1 81 ? 14.865 -19.347 32.650 1.00 71.19 81 HIS A O 1
ATOM 694 N N . PHE A 1 82 ? 14.879 -17.764 31.054 1.00 72.31 82 PHE A N 1
ATOM 695 C CA . PHE A 1 82 ? 13.459 -17.893 30.737 1.00 72.31 82 PHE A CA 1
ATOM 696 C C . PHE A 1 82 ? 13.270 -18.707 29.450 1.00 72.31 82 PHE A C 1
ATOM 698 O O . PHE A 1 82 ? 13.746 -18.291 28.392 1.00 72.31 82 PHE A O 1
ATOM 705 N N . PRO A 1 83 ? 12.577 -19.861 29.492 1.00 78.19 83 PRO A N 1
ATOM 706 C CA . PRO A 1 83 ? 12.373 -20.673 28.298 1.00 78.19 83 PRO A CA 1
ATOM 707 C C . PRO A 1 83 ? 11.622 -19.894 27.211 1.00 78.19 83 PRO A C 1
ATOM 709 O O . PRO A 1 83 ? 10.509 -19.417 27.440 1.00 78.19 83 PRO A O 1
ATOM 712 N N . GLY A 1 84 ? 12.202 -19.805 26.010 1.0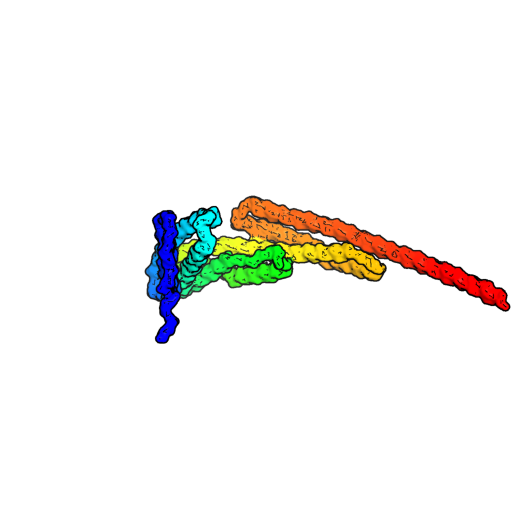0 79.12 84 GLY A N 1
ATOM 713 C CA . GLY A 1 84 ? 11.606 -19.069 24.888 1.00 79.12 84 GLY A CA 1
ATOM 714 C C . GLY A 1 84 ? 10.220 -19.585 24.482 1.00 79.12 84 GLY A C 1
ATOM 715 O O . GLY A 1 84 ? 9.351 -18.796 24.122 1.00 79.12 84 GLY A O 1
ATOM 716 N N . GLU A 1 85 ? 9.979 -20.891 24.621 1.00 81.50 85 GLU A N 1
ATOM 717 C CA . GLU A 1 85 ? 8.673 -21.515 24.374 1.00 81.50 85 GLU A CA 1
ATOM 718 C C . GLU A 1 85 ? 7.592 -20.985 25.329 1.00 81.50 85 GLU A C 1
ATOM 720 O O . GLU A 1 85 ? 6.522 -20.584 24.883 1.00 81.50 85 GLU A O 1
ATOM 725 N N . LYS A 1 86 ? 7.910 -20.833 26.622 1.00 78.88 86 LYS A N 1
ATOM 726 C CA . LYS A 1 86 ? 6.989 -20.235 27.604 1.00 78.88 86 LYS A CA 1
ATOM 727 C C . LYS A 1 86 ? 6.713 -18.766 27.312 1.00 78.88 86 LYS A C 1
ATOM 729 O O . LYS A 1 86 ? 5.601 -18.291 27.518 1.00 78.88 86 LYS A O 1
ATOM 734 N N . LEU A 1 87 ? 7.716 -18.024 26.840 1.00 82.06 87 LEU A N 1
ATOM 735 C CA . LEU A 1 87 ? 7.523 -16.616 26.484 1.00 82.06 87 LEU A CA 1
ATOM 736 C C . LEU A 1 87 ? 6.600 -16.486 25.272 1.00 82.06 87 LEU A C 1
ATOM 738 O O . LEU A 1 87 ? 5.765 -15.584 25.228 1.00 82.06 87 LEU A O 1
ATOM 742 N N . LYS A 1 88 ? 6.732 -17.408 24.315 1.00 85.44 88 LYS A N 1
ATOM 743 C CA . LYS A 1 88 ? 5.847 -17.509 23.159 1.00 85.44 88 LYS A CA 1
ATOM 744 C C . LYS A 1 88 ? 4.415 -17.852 23.576 1.00 85.44 88 LYS A C 1
ATOM 746 O O . LYS A 1 88 ? 3.512 -17.125 23.194 1.00 85.44 88 LYS A O 1
ATOM 751 N N . GLU A 1 89 ? 4.209 -18.859 24.425 1.00 85.94 89 GLU A N 1
ATOM 752 C CA . GLU A 1 89 ? 2.874 -19.202 24.944 1.00 85.94 89 GLU A CA 1
ATOM 753 C C . GLU A 1 89 ? 2.189 -18.015 25.636 1.00 85.94 89 GLU A C 1
ATOM 755 O O . GLU A 1 89 ? 0.989 -17.794 25.471 1.00 85.94 89 GLU A O 1
ATOM 760 N N . LEU A 1 90 ? 2.947 -17.228 26.405 1.00 85.75 90 LEU A N 1
ATOM 761 C CA . LEU A 1 90 ? 2.419 -16.037 27.070 1.00 85.75 90 LEU A CA 1
ATOM 762 C C . LEU A 1 90 ? 2.082 -14.915 26.094 1.00 85.75 90 LEU A C 1
ATOM 764 O O . LEU A 1 90 ? 1.065 -14.248 26.280 1.00 85.75 90 LEU A O 1
ATOM 768 N N . ARG A 1 91 ? 2.898 -14.732 25.052 1.00 88.81 91 ARG A N 1
ATOM 769 C CA . ARG A 1 91 ? 2.599 -13.810 23.955 1.00 88.81 91 ARG A CA 1
ATOM 770 C C . ARG A 1 91 ? 1.303 -14.216 23.263 1.00 88.81 91 ARG A C 1
ATOM 772 O O . ARG A 1 91 ? 0.390 -13.402 23.189 1.00 88.81 91 ARG A O 1
ATOM 779 N N . ASP A 1 92 ? 1.188 -15.481 22.872 1.00 89.50 92 ASP A N 1
ATOM 780 C CA . ASP A 1 92 ? 0.006 -16.020 22.198 1.00 89.50 92 ASP A CA 1
ATOM 781 C C . ASP A 1 92 ? -1.249 -15.877 23.081 1.00 89.50 92 ASP A C 1
ATOM 783 O O . ASP A 1 92 ? -2.323 -15.506 22.607 1.00 89.50 92 ASP A O 1
ATOM 787 N N . ALA A 1 93 ? -1.120 -16.103 24.394 1.00 88.94 93 ALA A N 1
ATOM 788 C CA . ALA A 1 93 ? -2.201 -15.885 25.352 1.00 88.94 93 ALA A CA 1
ATOM 789 C C . ALA A 1 93 ? -2.604 -14.404 25.461 1.00 88.94 93 ALA A C 1
ATOM 791 O O . ALA A 1 93 ? -3.792 -14.099 25.559 1.00 88.94 93 ALA A O 1
ATOM 792 N N . PHE A 1 94 ? -1.639 -13.483 25.448 1.00 90.56 94 PHE A N 1
ATOM 793 C CA . PHE A 1 94 ? -1.900 -12.045 25.500 1.00 90.56 94 PHE A CA 1
ATOM 794 C C . PHE A 1 94 ? -2.539 -11.525 24.199 1.00 90.56 94 PHE A C 1
ATOM 796 O O . PHE A 1 94 ? -3.456 -10.695 24.234 1.00 90.56 94 PHE A O 1
ATOM 803 N N . ASP A 1 95 ? -2.114 -12.057 23.055 1.00 90.56 95 ASP A N 1
ATOM 804 C CA . ASP A 1 95 ? -2.695 -11.765 21.746 1.00 90.56 95 ASP A CA 1
ATOM 805 C C . ASP A 1 95 ? -4.140 -12.293 21.654 1.00 90.56 95 ASP A C 1
ATOM 807 O O . ASP A 1 95 ? -5.036 -11.556 21.236 1.00 90.56 95 ASP A O 1
ATOM 811 N N . ASP A 1 96 ? -4.415 -13.507 22.151 1.00 92.06 96 ASP A N 1
ATOM 812 C CA . ASP A 1 96 ? -5.773 -14.071 22.270 1.00 92.06 96 ASP A CA 1
ATOM 813 C C . ASP A 1 96 ? -6.691 -13.181 23.129 1.00 92.06 96 ASP A C 1
ATOM 815 O O . ASP A 1 96 ? -7.819 -12.881 22.729 1.00 92.06 96 ASP A O 1
ATOM 819 N N . ILE A 1 97 ? -6.204 -12.677 24.272 1.00 93.38 97 ILE A N 1
ATOM 820 C CA . ILE A 1 97 ? -6.951 -11.717 25.107 1.00 93.38 97 ILE A CA 1
ATOM 821 C C . ILE A 1 97 ? -7.259 -10.441 24.320 1.00 93.38 97 ILE A C 1
ATOM 823 O O . ILE A 1 97 ? -8.398 -9.975 24.336 1.00 93.38 97 ILE A O 1
ATOM 827 N N . THR A 1 98 ? -6.271 -9.887 23.616 1.00 91.94 98 THR A N 1
ATOM 828 C CA . THR A 1 98 ? -6.427 -8.662 22.817 1.00 91.94 98 THR A CA 1
ATOM 829 C C . THR A 1 98 ? -7.494 -8.844 21.735 1.00 91.94 98 THR A C 1
ATOM 831 O O . THR A 1 98 ? -8.393 -8.012 21.590 1.00 91.94 98 THR A O 1
ATOM 834 N N . ILE A 1 99 ? -7.449 -9.968 21.014 1.00 91.88 99 ILE A N 1
ATOM 835 C CA . ILE A 1 99 ? -8.429 -10.316 19.980 1.00 91.88 99 ILE A CA 1
ATOM 836 C C . ILE A 1 99 ? -9.830 -10.439 20.589 1.00 91.88 99 ILE A C 1
ATOM 838 O O . ILE A 1 99 ? -10.786 -9.879 20.051 1.00 91.88 99 ILE A O 1
ATOM 842 N N . ARG A 1 100 ? -9.970 -11.134 21.723 1.00 94.62 100 ARG A N 1
ATOM 843 C CA . ARG A 1 100 ? -11.264 -11.321 22.396 1.00 94.62 100 ARG A CA 1
ATOM 844 C C . ARG A 1 100 ? -11.826 -10.023 22.972 1.00 94.62 100 ARG A C 1
ATOM 846 O O . ARG A 1 100 ? -13.021 -9.787 22.837 1.00 94.62 100 ARG A O 1
ATOM 853 N N . MET A 1 101 ? -10.986 -9.157 23.541 1.00 94.69 101 MET A N 1
ATOM 854 C CA . MET A 1 101 ? -11.384 -7.815 23.987 1.00 94.69 101 MET A CA 1
ATOM 855 C C . MET A 1 101 ? -11.933 -6.980 22.828 1.00 94.69 101 MET A C 1
ATOM 857 O O . MET A 1 101 ? -12.986 -6.355 22.959 1.00 94.69 101 MET A O 1
ATOM 861 N N . ASN A 1 102 ? -11.262 -7.012 21.674 1.00 93.12 102 ASN A N 1
ATOM 862 C CA . ASN A 1 102 ? -11.728 -6.318 20.476 1.00 93.12 102 ASN A CA 1
ATOM 863 C C . ASN A 1 102 ? -13.042 -6.906 19.951 1.00 93.12 102 ASN A C 1
ATOM 865 O O . ASN A 1 102 ? -13.944 -6.147 19.600 1.00 93.12 102 ASN A O 1
ATOM 869 N N . ARG A 1 103 ? -13.188 -8.238 19.943 1.00 93.88 103 ARG A N 1
ATOM 870 C CA . ARG A 1 103 ? -14.446 -8.906 19.571 1.00 93.88 103 ARG A CA 1
ATOM 871 C C . ARG A 1 103 ? -15.592 -8.528 20.502 1.00 93.88 103 ARG A C 1
ATOM 873 O O . ARG A 1 103 ? -16.671 -8.222 20.009 1.00 93.88 103 ARG A O 1
ATOM 880 N N . TRP A 1 104 ? -15.358 -8.495 21.816 1.00 95.50 104 TRP A N 1
ATOM 881 C CA . TRP A 1 104 ? -16.378 -8.077 22.777 1.00 95.50 104 TRP A CA 1
ATOM 882 C C . TRP A 1 104 ? -16.835 -6.642 22.505 1.00 95.50 104 TRP A C 1
ATOM 884 O O . TRP A 1 104 ? -18.031 -6.394 22.386 1.00 95.50 104 TRP A O 1
ATOM 894 N N . ARG A 1 105 ? -15.894 -5.715 22.302 1.00 95.31 105 ARG A N 1
ATOM 895 C CA . ARG A 1 105 ? -16.210 -4.330 21.933 1.00 95.31 105 ARG A CA 1
ATOM 896 C C . ARG A 1 105 ? -17.016 -4.249 20.635 1.00 95.31 105 ARG A C 1
ATOM 898 O O . ARG A 1 105 ? -18.028 -3.565 20.610 1.00 95.31 105 ARG A O 1
ATOM 905 N N . CYS A 1 106 ? -16.612 -4.977 19.589 1.00 94.38 106 CYS A N 1
ATOM 906 C CA . CYS A 1 106 ? -17.356 -4.999 18.327 1.00 94.38 106 CYS A CA 1
ATOM 907 C C . CYS A 1 106 ? -18.782 -5.533 18.529 1.00 94.38 106 CYS A C 1
ATOM 909 O O . CYS A 1 106 ? -19.719 -4.941 18.020 1.00 94.38 106 CYS A O 1
ATOM 911 N N . LYS A 1 107 ? -18.966 -6.591 19.331 1.00 94.81 107 LYS A N 1
ATOM 912 C CA . LYS A 1 107 ? -20.293 -7.123 19.678 1.00 94.81 107 LYS A CA 1
ATOM 913 C C . LYS A 1 107 ? -21.168 -6.067 20.363 1.00 94.81 107 LYS A C 1
ATOM 915 O O . LYS A 1 107 ? -22.337 -5.923 20.010 1.00 94.81 107 LYS A O 1
ATOM 920 N N . LEU A 1 108 ? -20.608 -5.342 21.335 1.00 95.19 108 LEU A N 1
ATOM 921 C CA . LEU A 1 108 ? -21.300 -4.259 22.044 1.00 95.19 108 LEU A CA 1
ATOM 922 C C . LEU A 1 108 ? -21.696 -3.135 21.078 1.00 95.19 108 LEU A C 1
ATOM 924 O O . LEU A 1 108 ? -22.832 -2.681 21.103 1.00 95.19 108 LEU A O 1
ATOM 928 N N . ASP A 1 109 ? -20.779 -2.730 20.205 1.00 95.19 109 ASP A N 1
ATOM 929 C CA . ASP A 1 109 ? -20.992 -1.714 19.174 1.00 95.19 109 ASP A CA 1
ATOM 930 C C . ASP A 1 109 ? -22.102 -2.115 18.184 1.00 95.19 109 ASP A C 1
ATOM 932 O O . ASP A 1 109 ? -23.058 -1.366 17.989 1.00 95.19 109 ASP A O 1
ATOM 936 N N . SER A 1 110 ? -22.022 -3.320 17.613 1.00 93.00 110 SER A N 1
ATOM 937 C CA . SER A 1 110 ? -22.989 -3.851 16.637 1.00 93.00 110 SER A CA 1
ATOM 938 C C . SER A 1 110 ? -24.388 -4.068 17.213 1.00 93.00 110 SER A C 1
ATOM 940 O O . SER A 1 110 ? -25.360 -4.180 16.474 1.00 93.00 110 SER A O 1
ATOM 942 N N . SER A 1 111 ? -24.509 -4.134 18.538 1.00 93.12 111 SER A N 1
ATOM 943 C CA . SER A 1 111 ? -25.796 -4.329 19.213 1.00 93.12 111 SER A CA 1
ATOM 944 C C . SER A 1 111 ? -26.511 -3.018 19.541 1.00 93.12 111 SER A C 1
ATOM 946 O O . SER A 1 111 ? -27.608 -3.036 20.103 1.00 93.12 111 SER A O 1
ATOM 948 N N . LEU A 1 112 ? -25.913 -1.873 19.199 1.00 93.38 112 LEU A N 1
ATOM 949 C CA . LEU A 1 112 ? -26.571 -0.577 19.315 1.00 93.38 112 LEU A CA 1
ATOM 950 C C . LEU A 1 112 ? -27.747 -0.483 18.324 1.00 93.38 112 LEU A C 1
ATOM 952 O O . LEU A 1 112 ? -27.655 -0.951 17.189 1.00 93.38 112 LEU A O 1
ATOM 956 N N . PRO A 1 113 ? -28.871 0.140 18.708 1.00 90.75 113 PRO A N 1
ATOM 957 C CA . PRO A 1 113 ? -30.068 0.136 17.878 1.00 90.75 113 PRO A CA 1
ATOM 958 C C . PRO A 1 113 ? -29.983 1.103 16.685 1.00 90.75 113 PRO A C 1
ATOM 960 O O . PRO A 1 113 ? -29.355 2.165 16.734 1.00 90.75 113 PRO A O 1
ATOM 963 N N . GLY A 1 114 ? -30.707 0.765 15.615 1.00 90.62 114 GLY A N 1
ATOM 964 C CA . GLY A 1 114 ? -30.973 1.655 14.483 1.00 90.62 114 GLY A CA 1
ATOM 965 C C . GLY A 1 114 ? -29.712 2.198 13.804 1.00 90.62 114 GLY A C 1
ATOM 966 O O . GLY A 1 114 ? -28.767 1.465 13.520 1.00 90.62 114 GLY A O 1
ATOM 967 N N . LYS A 1 115 ? -29.699 3.509 13.527 1.00 91.06 115 LYS A N 1
ATOM 968 C CA . LYS A 1 115 ? -28.570 4.178 12.855 1.00 91.06 115 LYS A CA 1
ATOM 969 C C . LYS A 1 115 ? -27.282 4.166 13.679 1.00 91.06 115 LYS A C 1
ATOM 971 O O . LYS A 1 115 ? -26.204 4.261 13.105 1.00 91.06 115 LYS A O 1
ATOM 976 N N . LEU A 1 116 ? -27.382 4.069 15.005 1.00 92.31 116 LEU A N 1
ATOM 977 C CA . LEU A 1 116 ? -26.211 4.061 15.873 1.00 92.31 116 LEU A CA 1
ATOM 978 C C . LEU A 1 116 ? -25.414 2.759 15.713 1.00 92.31 116 LEU A C 1
ATOM 980 O O . LEU A 1 116 ? -24.196 2.827 15.583 1.00 92.31 116 LEU A O 1
ATOM 984 N N . GLY A 1 117 ? -26.100 1.614 15.616 1.00 93.50 117 GLY A N 1
ATOM 985 C CA . GLY A 1 117 ? -25.479 0.328 15.275 1.00 93.50 117 GLY A CA 1
ATOM 986 C C . GLY A 1 117 ? -24.795 0.354 13.913 1.00 93.50 117 GLY A C 1
ATOM 987 O O . GLY A 1 117 ? -23.627 0.004 13.815 1.00 93.50 117 GLY A O 1
ATOM 988 N N . GLN A 1 118 ? -25.458 0.899 12.887 1.00 94.94 118 GLN A N 1
ATOM 989 C CA . GLN A 1 118 ? -24.869 1.029 11.543 1.00 94.94 118 GLN A CA 1
ATOM 990 C C . GLN A 1 118 ? -23.571 1.853 11.542 1.00 94.94 118 GLN A C 1
ATOM 992 O O . GLN A 1 118 ? -22.598 1.491 10.883 1.00 94.94 118 GLN A O 1
ATOM 997 N N . ILE A 1 119 ? -23.538 2.961 12.292 1.00 95.31 119 ILE A N 1
ATOM 998 C CA . ILE A 1 119 ? -22.328 3.781 12.435 1.00 95.31 119 ILE A CA 1
ATOM 999 C C . ILE A 1 119 ? -21.246 3.009 13.194 1.00 95.31 119 ILE A C 1
ATOM 1001 O O . ILE A 1 119 ? -20.083 3.049 12.803 1.00 95.31 119 ILE A O 1
ATOM 1005 N N . ALA A 1 120 ? -21.609 2.297 14.259 1.00 95.81 120 ALA A N 1
ATOM 1006 C CA . ALA A 1 120 ? -20.662 1.527 15.054 1.00 95.81 120 ALA A CA 1
ATOM 1007 C C . ALA A 1 120 ? -20.063 0.345 14.260 1.00 95.81 120 ALA A C 1
ATOM 1009 O O . ALA A 1 120 ? -18.857 0.104 14.330 1.00 95.81 120 ALA A O 1
ATOM 1010 N N . ASP A 1 121 ? -20.859 -0.319 13.420 1.00 96.06 121 ASP A N 1
ATOM 1011 C CA . ASP A 1 121 ? -20.406 -1.340 12.467 1.00 96.06 121 ASP A CA 1
ATOM 1012 C C . ASP A 1 121 ? -19.441 -0.768 11.427 1.00 96.06 121 ASP A C 1
ATOM 1014 O O . ASP A 1 121 ? -18.395 -1.365 11.139 1.00 96.06 121 ASP A O 1
ATOM 1018 N N . TRP A 1 122 ? -19.748 0.418 10.896 1.00 97.00 122 TRP A N 1
ATOM 1019 C CA . TRP A 1 122 ? -18.846 1.128 9.994 1.00 97.00 122 TRP A CA 1
ATOM 1020 C C . TRP A 1 122 ? -17.519 1.470 10.687 1.00 97.00 122 TRP A C 1
ATOM 1022 O O . TRP A 1 122 ? -16.458 1.195 10.129 1.00 97.00 122 TRP A O 1
ATOM 1032 N N . ILE A 1 123 ? -17.555 1.978 11.928 1.00 96.75 123 ILE A N 1
ATOM 1033 C CA . ILE A 1 123 ? -16.358 2.267 12.740 1.00 96.75 123 ILE A CA 1
ATOM 1034 C C . ILE A 1 123 ? -15.527 0.990 12.931 1.00 96.75 123 ILE A C 1
ATOM 1036 O O . ILE A 1 123 ? -14.319 1.009 12.699 1.00 96.75 123 ILE A O 1
ATOM 1040 N N . ASN A 1 124 ? -16.155 -0.130 13.302 1.00 96.00 124 ASN A N 1
ATOM 1041 C CA . ASN A 1 124 ? -15.465 -1.410 13.475 1.00 96.00 124 ASN A CA 1
ATOM 1042 C C . ASN A 1 124 ? -14.792 -1.882 12.179 1.00 96.00 124 ASN A C 1
ATOM 1044 O O . ASN A 1 124 ? -13.644 -2.328 12.203 1.00 96.00 124 ASN A O 1
ATOM 1048 N N . THR A 1 125 ? -15.485 -1.762 11.047 1.00 95.62 125 THR A N 1
ATOM 1049 C CA . THR A 1 125 ? -14.955 -2.137 9.728 1.00 95.62 125 THR A CA 1
ATOM 1050 C C . THR A 1 125 ? -13.777 -1.242 9.331 1.00 95.62 125 THR A C 1
ATOM 1052 O O . THR A 1 125 ? -12.731 -1.736 8.901 1.00 95.62 125 THR A O 1
ATOM 1055 N N . ALA A 1 126 ? -13.909 0.070 9.538 1.00 96.31 126 ALA A N 1
ATOM 1056 C CA . ALA A 1 126 ? -12.861 1.045 9.270 1.00 96.31 126 ALA A CA 1
ATOM 1057 C C . ALA A 1 126 ? -11.598 0.761 10.100 1.00 96.31 126 ALA A C 1
ATOM 1059 O O . ALA A 1 126 ? -10.502 0.691 9.546 1.00 96.31 126 ALA A O 1
ATOM 1060 N N . GLU A 1 127 ? -11.731 0.519 11.406 1.00 95.19 127 GLU A N 1
ATOM 1061 C CA . GLU A 1 127 ? -10.595 0.188 12.277 1.00 95.19 127 GLU A CA 1
ATOM 1062 C C . GLU A 1 127 ? -9.884 -1.094 11.847 1.00 95.19 127 GLU A C 1
ATOM 1064 O O . GLU A 1 127 ? -8.654 -1.135 11.841 1.00 95.19 127 GLU A O 1
ATOM 1069 N N . GLN A 1 128 ? -10.628 -2.130 11.447 1.00 92.56 128 GLN A N 1
ATOM 1070 C CA . GLN A 1 128 ? -10.036 -3.382 10.973 1.00 92.56 128 GLN A CA 1
ATOM 1071 C C . GLN A 1 128 ? -9.178 -3.173 9.723 1.00 92.56 128 GLN A C 1
ATOM 1073 O O . GLN A 1 128 ? -8.096 -3.749 9.612 1.00 92.56 128 GLN A O 1
ATOM 1078 N N . ILE A 1 129 ? -9.627 -2.336 8.789 1.00 92.62 129 ILE A N 1
ATOM 1079 C CA . ILE A 1 129 ? -8.886 -2.063 7.552 1.00 92.62 129 ILE A CA 1
ATOM 1080 C C . ILE A 1 129 ? -7.691 -1.157 7.788 1.00 92.62 129 ILE A C 1
ATOM 1082 O O . ILE A 1 129 ? -6.630 -1.391 7.208 1.00 92.62 129 ILE A O 1
ATOM 1086 N N . LEU A 1 130 ? -7.828 -0.165 8.666 1.00 93.06 130 LEU A N 1
ATOM 1087 C CA . LEU A 1 130 ? -6.714 0.692 9.061 1.00 93.06 130 LEU A CA 1
ATOM 1088 C C . LEU A 1 130 ? -5.638 -0.096 9.817 1.00 93.06 130 LEU A C 1
ATOM 1090 O O . LEU A 1 130 ? -4.452 0.117 9.571 1.00 93.06 130 LEU A O 1
ATOM 1094 N N . ALA A 1 131 ? -6.039 -1.040 10.674 1.00 89.81 131 ALA A N 1
ATOM 1095 C CA . ALA A 1 131 ? -5.130 -1.903 11.425 1.00 89.81 131 ALA A CA 1
ATOM 1096 C C . ALA A 1 131 ? -4.507 -3.022 10.577 1.00 89.81 131 ALA A C 1
ATOM 1098 O O . ALA A 1 131 ? -3.470 -3.568 10.962 1.00 89.81 131 ALA A O 1
ATOM 1099 N N . ARG A 1 132 ? -5.114 -3.383 9.435 1.00 88.88 132 ARG A N 1
ATOM 1100 C CA . ARG A 1 132 ? -4.602 -4.444 8.563 1.00 88.88 132 ARG A CA 1
ATOM 1101 C C . ARG A 1 132 ? -3.213 -4.056 8.040 1.00 88.88 132 ARG A C 1
ATOM 1103 O O . ARG A 1 132 ? -3.100 -3.055 7.314 1.00 88.88 132 ARG A O 1
ATOM 1110 N N . PRO A 1 133 ? -2.171 -4.858 8.335 1.00 85.38 133 PRO A N 1
ATOM 1111 C CA . PRO A 1 133 ? -0.862 -4.668 7.735 1.00 85.38 133 PRO A CA 1
ATOM 1112 C C . PRO A 1 133 ? -0.990 -4.709 6.216 1.00 85.38 133 PRO A C 1
ATOM 1114 O O . PRO A 1 133 ? -1.662 -5.579 5.665 1.00 85.38 133 PRO A O 1
ATOM 1117 N N . LEU A 1 134 ? -0.317 -3.791 5.527 1.00 82.50 134 LEU A N 1
ATOM 1118 C CA . LEU A 1 134 ? -0.333 -3.762 4.062 1.00 82.50 134 LEU A CA 1
ATOM 1119 C C . LEU A 1 134 ? 0.297 -5.028 3.463 1.00 82.50 134 LEU A C 1
ATOM 1121 O O . LEU A 1 134 ? -0.054 -5.420 2.353 1.00 82.50 134 LEU A O 1
ATOM 1125 N N . GLY A 1 135 ? 1.160 -5.704 4.236 1.00 67.31 135 GLY A N 1
ATOM 1126 C CA . GLY A 1 135 ? 1.591 -7.085 4.014 1.00 67.31 135 GLY A CA 1
ATOM 1127 C C . GLY A 1 135 ? 2.395 -7.309 2.736 1.00 67.31 135 GLY A C 1
ATOM 1128 O O . GLY A 1 135 ? 2.346 -8.414 2.197 1.00 67.31 135 GLY A O 1
ATOM 1129 N N . PHE A 1 136 ? 3.058 -6.278 2.215 1.00 72.06 136 PHE A N 1
ATOM 1130 C CA . PHE A 1 136 ? 3.870 -6.368 1.007 1.00 72.06 136 PHE A CA 1
ATOM 1131 C C . PHE A 1 136 ? 5.355 -6.396 1.374 1.00 72.06 136 PHE A C 1
ATOM 1133 O O . PHE A 1 136 ? 5.807 -5.661 2.253 1.00 72.06 136 PHE A O 1
ATOM 1140 N N . ASP A 1 137 ? 6.096 -7.277 0.711 1.00 73.69 137 ASP A N 1
ATOM 1141 C CA . ASP A 1 137 ? 7.545 -7.380 0.829 1.00 73.69 137 ASP A CA 1
ATOM 1142 C C . ASP A 1 137 ? 8.148 -6.801 -0.451 1.00 73.69 137 ASP A C 1
ATOM 1144 O O . ASP A 1 137 ? 8.044 -7.408 -1.523 1.00 73.69 137 ASP A O 1
ATOM 1148 N N . ARG A 1 138 ? 8.752 -5.608 -0.335 1.00 73.75 138 ARG A N 1
ATOM 1149 C CA . ARG A 1 138 ? 9.360 -4.892 -1.469 1.00 73.75 138 ARG A CA 1
ATOM 1150 C C . ARG A 1 138 ? 10.449 -5.704 -2.166 1.00 73.75 138 ARG A C 1
ATOM 1152 O O . ARG A 1 138 ? 10.755 -5.409 -3.311 1.00 73.75 138 ARG A O 1
ATOM 1159 N N . LEU A 1 139 ? 11.040 -6.683 -1.480 1.00 72.38 139 LEU A N 1
ATOM 1160 C CA . LEU A 1 139 ? 12.160 -7.469 -1.995 1.00 72.38 139 LEU A CA 1
ATOM 1161 C C . LEU A 1 139 ? 11.719 -8.736 -2.734 1.00 72.38 139 LEU A C 1
ATOM 1163 O O . LEU A 1 139 ? 12.550 -9.364 -3.382 1.00 72.38 139 LEU A O 1
ATOM 1167 N N . LYS A 1 140 ? 10.450 -9.149 -2.611 1.00 79.00 140 LYS A N 1
ATOM 1168 C CA . LYS A 1 140 ? 9.982 -10.450 -3.125 1.00 79.00 140 LYS A CA 1
ATOM 1169 C C . LYS A 1 140 ? 8.937 -10.372 -4.228 1.00 79.00 140 LYS A C 1
ATOM 1171 O O . LYS A 1 140 ? 8.691 -11.391 -4.858 1.00 79.00 140 LYS A O 1
ATOM 1176 N N . SER A 1 141 ? 8.304 -9.218 -4.421 1.00 85.69 141 SER A N 1
ATOM 1177 C CA . SER A 1 141 ? 7.191 -9.066 -5.369 1.00 85.69 141 SER A CA 1
ATOM 1178 C C . SER A 1 141 ? 7.617 -8.183 -6.538 1.00 85.69 141 SER A C 1
ATOM 1180 O O . SER A 1 141 ? 8.305 -7.184 -6.321 1.00 85.69 141 SER A O 1
ATOM 1182 N N . SER A 1 142 ? 7.185 -8.525 -7.750 1.00 90.81 142 SER A N 1
ATOM 1183 C CA . SER A 1 142 ? 7.435 -7.713 -8.951 1.00 90.81 142 SER A CA 1
ATOM 1184 C C . SER A 1 142 ? 6.725 -6.349 -8.882 1.00 90.81 142 SER A C 1
ATOM 1186 O O . SER A 1 142 ? 5.735 -6.194 -8.147 1.00 90.81 142 SER A O 1
ATOM 1188 N N . PRO A 1 143 ? 7.177 -5.334 -9.641 1.00 92.94 143 PRO A N 1
ATOM 1189 C CA . PRO A 1 143 ? 6.467 -4.061 -9.744 1.00 92.94 143 PRO A CA 1
ATOM 1190 C C . PRO A 1 143 ? 4.997 -4.223 -10.167 1.00 92.94 143 PRO A C 1
ATOM 1192 O O . PRO A 1 143 ? 4.122 -3.583 -9.584 1.00 92.94 143 PRO A O 1
ATOM 1195 N N . GLU A 1 144 ? 4.692 -5.108 -11.119 1.00 92.75 144 GLU A N 1
ATOM 1196 C CA . GLU A 1 144 ? 3.331 -5.414 -11.578 1.00 92.75 144 GLU A CA 1
ATOM 1197 C C . GLU A 1 144 ? 2.421 -5.937 -10.467 1.00 92.75 144 GLU A C 1
ATOM 1199 O O . GLU A 1 144 ? 1.307 -5.433 -10.297 1.00 92.75 144 GLU A O 1
ATOM 1204 N N . GLU A 1 145 ? 2.882 -6.937 -9.713 1.00 92.12 145 GLU A N 1
ATOM 1205 C CA . GLU A 1 145 ? 2.123 -7.519 -8.601 1.00 92.12 145 GLU A CA 1
ATOM 1206 C C . GLU A 1 145 ? 1.843 -6.467 -7.527 1.00 92.12 145 GLU A C 1
ATOM 1208 O O . GLU A 1 145 ? 0.727 -6.381 -7.005 1.00 92.12 145 GLU A O 1
ATOM 1213 N N . ASN A 1 146 ? 2.829 -5.613 -7.235 1.00 92.25 146 ASN A N 1
ATOM 1214 C CA . ASN A 1 146 ? 2.646 -4.514 -6.298 1.00 92.25 146 ASN A CA 1
ATOM 1215 C C . ASN A 1 146 ? 1.615 -3.498 -6.810 1.00 92.25 146 ASN A C 1
ATOM 1217 O O . ASN A 1 146 ? 0.732 -3.113 -6.046 1.00 92.25 146 ASN A O 1
ATOM 1221 N N . ILE A 1 147 ? 1.647 -3.106 -8.090 1.00 93.31 147 ILE A N 1
ATOM 1222 C CA . ILE A 1 147 ? 0.635 -2.204 -8.671 1.00 93.31 147 ILE A CA 1
ATOM 1223 C C . ILE A 1 147 ? -0.770 -2.796 -8.512 1.00 93.31 147 ILE A C 1
ATOM 1225 O O . ILE A 1 147 ? -1.675 -2.107 -8.042 1.00 93.31 147 ILE A O 1
ATOM 1229 N N . GLN A 1 148 ? -0.966 -4.068 -8.872 1.00 92.56 148 GLN A N 1
ATOM 1230 C CA . GLN A 1 148 ? -2.270 -4.728 -8.739 1.00 92.56 148 GLN A CA 1
ATOM 1231 C C . GLN A 1 148 ? -2.749 -4.740 -7.286 1.00 92.56 148 GLN A C 1
ATOM 1233 O O . GLN A 1 148 ? -3.898 -4.400 -7.001 1.00 92.56 148 GLN A O 1
ATOM 1238 N N . ARG A 1 149 ? -1.848 -5.063 -6.358 1.00 91.81 149 ARG A N 1
ATOM 1239 C CA . ARG A 1 149 ? -2.145 -5.088 -4.930 1.00 91.81 149 ARG A CA 1
ATOM 1240 C C . ARG A 1 149 ? -2.520 -3.712 -4.386 1.00 91.81 149 ARG A C 1
ATOM 1242 O O . ARG A 1 149 ? -3.511 -3.598 -3.668 1.00 91.81 149 ARG A O 1
ATOM 1249 N N . PHE A 1 150 ? -1.754 -2.671 -4.705 1.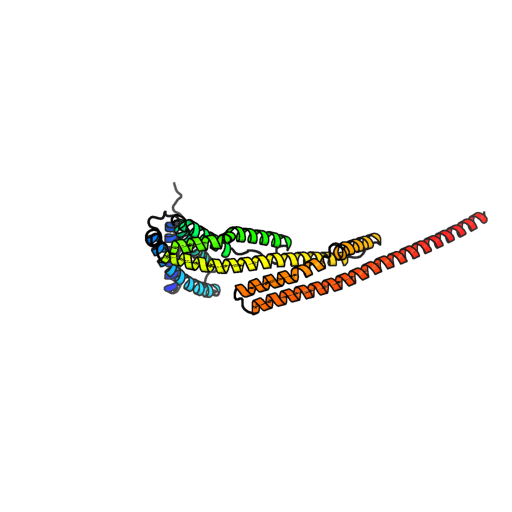00 92.88 150 PHE A N 1
ATOM 1250 C CA . PHE A 1 150 ? -2.054 -1.313 -4.247 1.00 92.88 150 PHE A CA 1
ATOM 1251 C C . PHE A 1 150 ? -3.348 -0.780 -4.856 1.00 92.88 150 PHE A C 1
ATOM 1253 O O . PHE A 1 150 ? -4.118 -0.151 -4.137 1.00 92.88 150 PHE A O 1
ATOM 1260 N N . ASN A 1 151 ? -3.660 -1.125 -6.108 1.00 93.31 151 ASN A N 1
ATOM 1261 C CA . ASN A 1 151 ? -4.965 -0.829 -6.699 1.00 93.31 151 ASN A CA 1
ATOM 1262 C C . ASN A 1 151 ? -6.107 -1.492 -5.916 1.00 93.31 151 ASN A C 1
ATOM 1264 O O . ASN A 1 151 ? -7.102 -0.835 -5.623 1.00 93.31 151 ASN A O 1
ATOM 1268 N N . GLN A 1 152 ? -5.963 -2.765 -5.536 1.00 93.81 152 GLN A N 1
ATOM 1269 C CA . GLN A 1 152 ? -6.970 -3.470 -4.739 1.00 93.81 152 GLN A CA 1
ATOM 1270 C C . GLN A 1 152 ? -7.130 -2.847 -3.343 1.00 93.81 152 GLN A C 1
ATOM 1272 O O . GLN A 1 152 ? -8.247 -2.611 -2.891 1.00 93.81 152 GLN A O 1
ATOM 1277 N N . LEU A 1 153 ? -6.019 -2.503 -2.683 1.00 94.38 153 LEU A N 1
ATOM 1278 C CA . LEU A 1 153 ? -6.035 -1.815 -1.389 1.00 94.38 153 LEU A CA 1
ATOM 1279 C C . LEU A 1 153 ? -6.684 -0.426 -1.477 1.00 94.38 153 LEU A C 1
ATOM 1281 O O . LEU A 1 153 ? -7.415 -0.044 -0.564 1.00 94.38 153 LEU A O 1
ATOM 1285 N N . ASN A 1 154 ? -6.443 0.311 -2.565 1.00 94.31 154 ASN A N 1
ATOM 1286 C CA . ASN A 1 154 ? -7.088 1.595 -2.836 1.00 94.31 154 ASN A CA 1
ATOM 1287 C C . ASN A 1 154 ? -8.591 1.433 -3.070 1.00 94.31 154 ASN A C 1
ATOM 1289 O O . ASN A 1 154 ? -9.381 2.191 -2.513 1.00 94.31 154 ASN A O 1
ATOM 1293 N N . GLN A 1 155 ? -9.008 0.419 -3.830 1.00 95.19 155 GLN A N 1
ATOM 1294 C CA . GLN A 1 155 ? -10.426 0.117 -4.038 1.00 95.19 155 GLN A CA 1
ATOM 1295 C C . GLN A 1 155 ? -11.133 -0.228 -2.721 1.00 95.19 155 GLN A C 1
ATOM 1297 O O . GLN A 1 155 ? -12.195 0.325 -2.448 1.00 95.19 155 GLN A O 1
ATOM 1302 N N . GLU A 1 156 ? -10.536 -1.082 -1.882 1.00 94.75 156 GLU A N 1
ATOM 1303 C CA . GLU A 1 156 ? -11.069 -1.410 -0.550 1.00 94.75 156 GLU A CA 1
ATOM 1304 C C . GLU A 1 156 ? -11.170 -0.170 0.351 1.00 94.75 156 GLU A C 1
ATOM 1306 O O . GLU A 1 156 ? -12.167 0.012 1.050 1.00 94.75 156 GLU A O 1
ATOM 1311 N N . HIS A 1 157 ? -10.150 0.695 0.334 1.00 95.69 157 HIS A N 1
ATOM 1312 C CA . HIS A 1 157 ? -10.144 1.940 1.104 1.00 95.69 157 HIS A CA 1
ATOM 1313 C C . HIS A 1 157 ? -11.269 2.878 0.652 1.00 95.69 157 HIS A C 1
ATOM 1315 O O . HIS A 1 157 ? -12.100 3.282 1.469 1.00 95.69 157 HIS A O 1
ATOM 1321 N N . VAL A 1 158 ? -11.358 3.158 -0.649 1.00 95.62 158 VAL A N 1
ATOM 1322 C CA . VAL A 1 158 ? -12.397 4.028 -1.214 1.00 95.62 158 VAL A CA 1
ATOM 1323 C C . VAL A 1 158 ? -13.788 3.469 -0.933 1.00 95.62 158 VAL A C 1
ATOM 1325 O O . VAL A 1 158 ? -14.653 4.223 -0.497 1.00 95.62 158 VAL A O 1
ATOM 1328 N N . ALA A 1 159 ? -14.003 2.160 -1.095 1.00 95.56 159 ALA A N 1
ATOM 1329 C CA . ALA A 1 159 ? -15.305 1.528 -0.873 1.00 95.56 159 ALA A CA 1
ATOM 1330 C C . ALA A 1 159 ? -15.888 1.797 0.525 1.00 95.56 159 ALA A C 1
ATOM 1332 O O . ALA A 1 159 ? -17.103 1.806 0.691 1.00 95.56 159 ALA A O 1
ATOM 1333 N N . ILE A 1 160 ? -15.037 2.032 1.526 1.00 95.00 160 ILE A N 1
ATOM 1334 C CA . ILE A 1 160 ? -15.462 2.214 2.918 1.00 95.00 160 ILE A CA 1
ATOM 1335 C C . ILE A 1 160 ? -15.447 3.676 3.332 1.00 95.00 160 ILE A C 1
ATOM 1337 O O . ILE A 1 160 ? -16.338 4.117 4.059 1.00 95.00 160 ILE A O 1
ATOM 1341 N N . PHE A 1 161 ? -14.466 4.444 2.861 1.00 96.62 161 PHE A N 1
ATOM 1342 C CA . PHE A 1 161 ? -14.302 5.840 3.257 1.00 96.62 161 PHE A CA 1
ATOM 1343 C C . PHE A 1 161 ? -15.006 6.841 2.335 1.00 96.62 161 PHE A C 1
ATOM 1345 O O . PHE A 1 161 ? -15.070 8.018 2.690 1.00 96.62 161 PHE A O 1
ATOM 1352 N N . ASN A 1 162 ? -15.597 6.408 1.215 1.00 94.12 162 ASN A N 1
ATOM 1353 C CA . ASN A 1 162 ? -16.373 7.289 0.334 1.00 94.12 162 ASN A CA 1
ATOM 1354 C C . ASN A 1 162 ? -17.561 7.955 1.059 1.00 94.12 162 ASN A C 1
ATOM 1356 O O . ASN A 1 162 ? -17.857 9.124 0.824 1.00 94.12 162 ASN A O 1
ATOM 1360 N N . ASP A 1 163 ? -18.180 7.253 2.014 1.00 90.19 163 ASP A N 1
ATOM 1361 C CA . ASP A 1 163 ? -19.347 7.744 2.761 1.00 90.19 163 ASP A CA 1
ATOM 1362 C C . ASP A 1 163 ? -18.996 8.427 4.098 1.00 90.19 163 ASP A C 1
ATOM 1364 O O . ASP A 1 163 ? -19.895 8.761 4.881 1.00 90.19 163 ASP A O 1
ATOM 1368 N N . LYS A 1 164 ? -17.706 8.683 4.380 1.00 93.50 164 LYS A N 1
ATOM 1369 C CA . LYS A 1 164 ? -17.237 9.184 5.690 1.00 93.50 164 LYS A CA 1
ATOM 1370 C C . LYS A 1 164 ? -17.952 10.462 6.155 1.00 93.50 164 LYS A C 1
ATOM 1372 O O . LYS A 1 164 ? -18.333 10.572 7.319 1.00 93.50 164 LYS A O 1
ATOM 1377 N N . GLU A 1 165 ? -18.229 11.392 5.238 1.00 93.38 165 GLU A N 1
ATOM 1378 C CA . GLU A 1 165 ? -18.935 12.649 5.536 1.00 93.38 165 GLU A CA 1
ATOM 1379 C C . GLU A 1 165 ? -20.406 12.422 5.914 1.00 93.38 165 GLU A C 1
ATOM 1381 O O . GLU A 1 165 ? -20.976 13.120 6.757 1.00 93.38 165 GLU A O 1
ATOM 1386 N N . SER A 1 166 ? -21.048 11.426 5.300 1.00 94.44 166 SER A N 1
ATOM 1387 C CA . SER A 1 166 ? -22.419 11.036 5.637 1.00 94.44 166 SER A CA 1
ATOM 1388 C C . SER A 1 166 ? -22.491 10.434 7.041 1.00 94.44 166 SER A C 1
ATOM 1390 O O . SER A 1 166 ? -23.371 10.798 7.831 1.00 94.44 166 SER A O 1
ATOM 1392 N N . ILE A 1 167 ? -21.523 9.573 7.374 1.00 95.31 167 ILE A N 1
ATOM 1393 C CA . ILE A 1 167 ? -21.380 8.968 8.703 1.00 95.31 167 ILE A CA 1
ATOM 1394 C C . ILE A 1 167 ? -21.157 10.048 9.765 1.00 95.31 167 ILE A C 1
ATOM 1396 O O . ILE A 1 167 ? -21.884 10.077 10.759 1.00 95.31 167 ILE A O 1
ATOM 1400 N N . LEU A 1 168 ? -20.233 10.987 9.530 1.00 94.06 168 LEU A N 1
ATOM 1401 C CA . LEU A 1 168 ? -19.953 12.100 10.444 1.00 94.06 168 LEU A CA 1
ATOM 1402 C C . LEU A 1 168 ? -21.201 12.943 10.725 1.00 94.06 168 LEU A C 1
ATOM 1404 O O . LEU A 1 168 ? -21.548 13.170 11.886 1.00 94.06 168 LEU A O 1
ATOM 1408 N N . ARG A 1 169 ? -21.920 13.368 9.678 1.00 94.38 169 ARG A N 1
ATOM 1409 C CA . ARG A 1 169 ? -23.157 14.154 9.836 1.00 94.38 169 ARG A CA 1
ATOM 1410 C C . ARG A 1 169 ? -24.232 13.382 10.598 1.00 94.38 169 ARG A C 1
ATOM 1412 O O . ARG A 1 169 ? -24.877 13.941 11.487 1.00 94.38 169 ARG A O 1
ATOM 1419 N N . SER A 1 170 ? -24.402 12.099 10.285 1.00 93.88 170 SER A N 1
ATOM 1420 C CA . SER A 1 170 ? -25.377 11.235 10.957 1.00 93.88 170 SER A CA 1
ATOM 1421 C C . SER A 1 170 ? -25.049 11.069 12.442 1.00 93.88 170 SER A C 1
ATOM 1423 O O . SER A 1 170 ? -25.931 11.223 13.288 1.00 93.88 170 SER A O 1
ATOM 1425 N N . PHE A 1 171 ? -23.778 10.843 12.774 1.00 94.25 171 PHE A N 1
ATOM 1426 C CA . PHE A 1 171 ? -23.325 10.704 14.155 1.00 94.25 171 PHE A CA 1
ATOM 1427 C C . PHE A 1 171 ? -23.486 12.006 14.953 1.00 94.25 171 PHE A C 1
ATOM 1429 O O . PHE A 1 171 ? -24.008 11.994 16.069 1.00 94.25 171 PHE A O 1
ATOM 1436 N N . GLN A 1 172 ? -23.129 13.153 14.364 1.00 92.25 172 GLN A N 1
ATOM 1437 C CA . GLN A 1 172 ? -23.324 14.468 14.986 1.00 92.25 172 GLN A CA 1
ATOM 1438 C C . GLN A 1 172 ? -24.801 14.779 15.257 1.00 92.25 172 GLN A C 1
ATOM 1440 O O . GLN A 1 172 ? -25.120 15.355 16.298 1.00 92.25 172 GLN A O 1
ATOM 1445 N N . SER A 1 173 ? -25.701 14.390 14.349 1.00 90.88 173 SER A N 1
ATOM 1446 C CA . SER A 1 173 ? -27.144 14.539 14.552 1.00 90.88 173 SER A CA 1
ATOM 1447 C C . SER A 1 173 ? -27.636 13.691 15.726 1.00 90.88 173 SER A C 1
ATOM 1449 O O . SER A 1 173 ? -28.365 14.201 16.572 1.00 90.88 173 SER A O 1
ATOM 1451 N N . LEU A 1 174 ? -27.216 12.424 15.810 1.00 89.56 174 LEU A N 1
ATOM 1452 C CA . LEU A 1 174 ? -27.613 11.514 16.892 1.00 89.56 174 LEU A CA 1
ATOM 1453 C C . LEU A 1 174 ? -27.088 11.972 18.256 1.00 89.56 174 LEU A C 1
ATOM 1455 O O . LEU A 1 174 ? -27.796 11.886 19.252 1.00 89.56 174 LEU A O 1
ATOM 1459 N N . LYS A 1 175 ? -25.873 12.526 18.307 1.00 87.38 175 LYS A N 1
ATOM 1460 C CA . LYS A 1 175 ? -25.269 13.047 19.542 1.00 87.38 175 LYS A CA 1
ATOM 1461 C C . LYS A 1 175 ? -26.043 14.228 20.145 1.00 87.38 175 LYS A C 1
ATOM 1463 O O . LYS A 1 175 ? -25.954 14.465 21.346 1.00 87.38 175 LYS A O 1
ATOM 1468 N N . ARG A 1 176 ? -26.785 14.981 19.325 1.00 85.88 176 ARG A N 1
ATOM 1469 C CA . ARG A 1 176 ? -27.640 16.096 19.773 1.00 85.88 176 ARG A CA 1
ATOM 1470 C C . ARG A 1 176 ? -29.025 15.636 20.231 1.00 85.88 176 ARG A C 1
ATOM 1472 O O . ARG A 1 176 ? -29.735 16.414 20.862 1.00 85.88 176 ARG A O 1
ATOM 1479 N N . ASP A 1 177 ? -29.406 14.398 19.927 1.00 84.50 177 ASP A N 1
ATOM 1480 C CA . ASP A 1 177 ? -30.694 13.835 20.306 1.00 84.50 177 ASP A CA 1
ATOM 1481 C C . ASP A 1 177 ? -30.633 13.256 21.729 1.00 84.50 177 ASP A C 1
ATOM 1483 O O . ASP A 1 177 ? -30.162 12.143 21.973 1.00 84.50 177 ASP A O 1
ATOM 1487 N N . ALA A 1 178 ? -31.147 14.024 22.691 1.00 69.94 178 ALA A N 1
ATOM 1488 C CA . ALA A 1 178 ? -31.206 13.625 24.095 1.00 69.94 178 ALA A CA 1
ATOM 1489 C C . ALA A 1 178 ? -32.049 12.357 24.343 1.00 69.94 178 ALA A C 1
ATOM 1491 O O . ALA A 1 178 ? -31.911 11.745 25.400 1.00 69.94 178 ALA A O 1
ATOM 1492 N N . SER A 1 179 ? -32.904 11.940 23.398 1.00 73.00 179 SER A N 1
ATOM 1493 C CA . SER A 1 179 ? -33.697 10.711 23.520 1.00 73.00 179 SER A CA 1
ATOM 1494 C C . SER A 1 179 ? -32.884 9.434 23.274 1.00 73.00 179 SER A C 1
ATOM 1496 O O . SER A 1 179 ? -33.275 8.367 23.749 1.00 73.00 179 SER A O 1
ATOM 1498 N N . VAL A 1 180 ? -31.742 9.545 22.588 1.00 72.75 180 VAL A N 1
ATOM 1499 C CA . VAL A 1 180 ? -30.805 8.441 22.327 1.00 72.75 180 VAL A CA 1
ATOM 1500 C C . VAL A 1 180 ? -29.912 8.193 23.550 1.00 72.75 180 VAL A C 1
ATOM 1502 O O . VAL A 1 180 ? -29.641 7.048 23.926 1.00 72.75 180 VAL A O 1
ATOM 1505 N N . ILE A 1 181 ? -29.500 9.269 24.223 1.00 73.00 181 ILE A N 1
ATOM 1506 C CA . ILE A 1 181 ? -28.618 9.224 25.395 1.00 73.00 181 ILE A CA 1
ATOM 1507 C C . ILE A 1 181 ? -29.381 8.630 26.595 1.00 73.00 181 ILE A C 1
ATOM 1509 O O . ILE A 1 181 ? -30.509 9.017 26.885 1.00 73.00 181 ILE A O 1
ATOM 1513 N N . ASN A 1 182 ? -28.768 7.674 27.303 1.00 69.44 182 ASN A N 1
ATOM 1514 C CA . ASN A 1 182 ? -29.307 6.926 28.456 1.00 69.44 182 ASN A CA 1
ATOM 1515 C C . ASN A 1 182 ? -30.428 5.911 28.167 1.00 69.44 182 ASN A C 1
ATOM 1517 O O . ASN A 1 182 ? -30.632 5.023 28.990 1.00 69.44 182 ASN A O 1
ATOM 1521 N N . LYS A 1 183 ? -31.133 5.992 27.029 1.00 76.75 183 LYS A N 1
ATOM 1522 C CA . LYS A 1 183 ? -32.125 4.970 26.629 1.00 76.75 183 LYS A CA 1
ATOM 1523 C C . LYS A 1 183 ? -31.545 3.880 25.734 1.00 76.75 183 LYS A C 1
ATOM 1525 O O . LYS A 1 183 ? -32.015 2.750 25.781 1.00 76.75 183 LYS A O 1
ATOM 1530 N N . GLN A 1 184 ? -30.571 4.228 24.896 1.00 80.88 184 GLN A N 1
ATOM 1531 C CA . GLN A 1 184 ? -30.028 3.328 23.872 1.00 80.88 184 GLN A CA 1
ATOM 1532 C C . GLN A 1 184 ? -28.519 3.119 24.004 1.00 80.88 184 GLN A C 1
ATOM 1534 O O . GLN A 1 184 ? -28.004 2.085 23.592 1.00 80.88 184 GLN A O 1
ATOM 1539 N N . ILE A 1 185 ? -27.814 4.094 24.580 1.00 89.38 185 ILE A N 1
ATOM 1540 C CA . ILE A 1 185 ? -26.363 4.071 24.752 1.00 89.38 185 ILE A CA 1
ATOM 1541 C 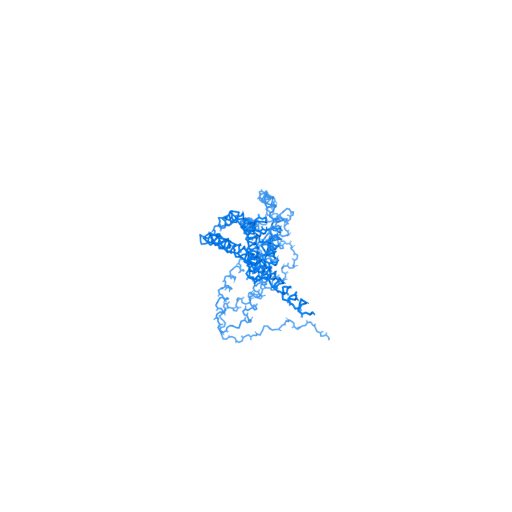C . ILE A 1 185 ? -25.962 4.841 26.017 1.00 89.38 185 ILE A C 1
ATOM 1543 O O . ILE A 1 185 ? -26.600 5.830 26.392 1.00 89.38 185 ILE A O 1
ATOM 1547 N N . SER A 1 186 ? -24.892 4.395 26.678 1.00 89.94 186 SER A N 1
ATOM 1548 C CA . SER A 1 186 ? -24.283 5.136 27.789 1.00 89.94 186 SER A CA 1
ATOM 1549 C C . SER A 1 186 ? -23.443 6.318 27.285 1.00 89.94 186 SER A C 1
ATOM 1551 O O . SER A 1 186 ? -22.871 6.267 26.196 1.00 89.94 186 SER A O 1
ATOM 1553 N N . LEU A 1 187 ? -23.307 7.379 28.087 1.00 88.75 187 LEU A N 1
ATOM 1554 C CA . LEU A 1 187 ? -22.478 8.532 27.708 1.00 88.75 187 LEU A CA 1
ATOM 1555 C C . LEU A 1 187 ? -21.005 8.144 27.474 1.00 88.75 187 LEU A C 1
ATOM 1557 O O . LEU A 1 187 ? -20.373 8.659 26.557 1.00 88.75 187 LEU A O 1
ATOM 1561 N N . GLU A 1 188 ? -20.464 7.219 28.272 1.00 90.00 188 GLU A N 1
ATOM 1562 C CA . GLU A 1 188 ? -19.086 6.723 28.124 1.00 90.00 188 GLU A CA 1
ATOM 1563 C C . GLU A 1 188 ? -18.892 5.966 26.797 1.00 90.00 188 GLU A C 1
ATOM 1565 O O . GLU A 1 188 ? -17.868 6.132 26.136 1.00 90.00 188 GLU A O 1
ATOM 1570 N N . HIS A 1 189 ? -19.894 5.194 26.357 1.00 92.94 189 HIS A N 1
ATOM 1571 C CA . HIS A 1 189 ? -19.868 4.501 25.062 1.00 92.94 189 HIS A CA 1
ATOM 1572 C C . HIS A 1 189 ? -19.946 5.475 23.890 1.00 92.94 189 HIS A C 1
ATOM 1574 O O . HIS A 1 189 ? -19.152 5.381 22.957 1.00 92.94 189 HIS A O 1
ATOM 1580 N N . LEU A 1 190 ? -20.831 6.470 23.970 1.00 92.19 190 LEU A N 1
ATOM 1581 C CA . LEU A 1 190 ? -20.954 7.491 22.932 1.00 92.19 190 LEU A CA 1
ATOM 1582 C C . LEU A 1 190 ? -19.670 8.324 22.789 1.00 92.19 190 LEU A C 1
ATOM 1584 O O . LEU A 1 190 ? -19.236 8.602 21.671 1.00 92.19 190 LEU A O 1
ATOM 1588 N N . THR A 1 191 ? -19.044 8.694 23.910 1.00 91.81 191 THR A N 1
ATOM 1589 C CA . THR A 1 191 ? -17.750 9.392 23.913 1.00 91.81 191 THR A CA 1
ATOM 1590 C C . THR A 1 191 ? -16.658 8.531 23.285 1.00 91.81 191 THR A C 1
ATOM 1592 O O . THR A 1 191 ? -15.926 9.024 22.431 1.00 91.81 191 THR A O 1
ATOM 1595 N N . ASN A 1 192 ? -16.594 7.236 23.614 1.00 94.06 192 ASN A N 1
ATOM 1596 C CA . ASN A 1 192 ? -15.619 6.329 23.008 1.00 94.06 192 ASN A CA 1
ATOM 1597 C C . ASN A 1 192 ? -15.792 6.200 21.486 1.00 94.06 192 ASN A C 1
ATOM 1599 O O . ASN A 1 192 ? -14.804 6.246 20.755 1.00 94.06 192 ASN A O 1
ATOM 1603 N N . LEU A 1 193 ? -17.031 6.078 20.995 1.00 95.00 193 LEU A N 1
ATOM 1604 C CA . LEU A 1 193 ? -17.309 6.067 19.554 1.00 95.00 193 LEU A CA 1
ATOM 1605 C C . LEU A 1 193 ? -16.867 7.375 18.888 1.00 95.00 193 LEU A C 1
ATOM 1607 O O . LEU A 1 193 ? -16.285 7.334 17.808 1.00 95.00 193 LEU A O 1
ATOM 1611 N N . ASN A 1 194 ? -17.091 8.523 19.538 1.00 94.56 194 ASN A N 1
ATOM 1612 C CA . ASN A 1 194 ? -16.653 9.825 19.033 1.00 94.56 194 ASN A CA 1
ATOM 1613 C C . ASN A 1 194 ? -15.124 9.904 18.915 1.00 94.56 194 ASN A C 1
ATOM 1615 O O . ASN A 1 194 ? -14.615 10.277 17.866 1.00 94.56 194 ASN A O 1
ATOM 1619 N N . GLU A 1 195 ? -14.394 9.538 19.970 1.00 94.75 195 GLU A N 1
ATOM 1620 C CA . GLU A 1 195 ? -12.924 9.550 19.975 1.00 94.75 195 GLU A CA 1
ATOM 1621 C C . GLU A 1 195 ? -12.344 8.631 18.893 1.00 94.75 195 GLU A C 1
ATOM 1623 O O . GLU A 1 195 ? -11.418 9.004 18.173 1.00 94.75 195 GLU A O 1
ATOM 1628 N N . ARG A 1 196 ? -12.913 7.431 18.739 1.00 95.38 196 ARG A N 1
ATOM 1629 C CA . ARG A 1 196 ? -12.513 6.48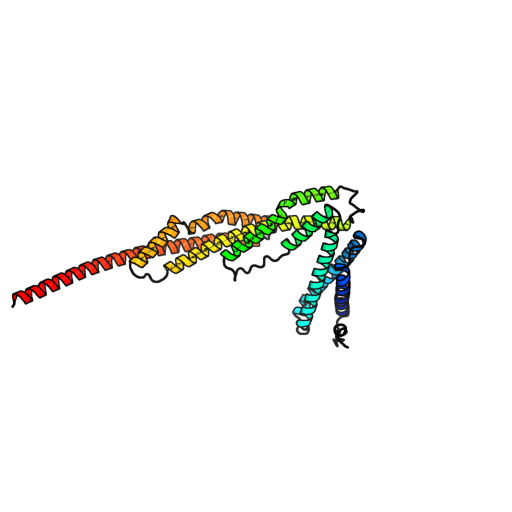8 17.687 1.00 95.38 196 ARG A CA 1
ATOM 1630 C C . ARG A 1 196 ? -12.796 7.039 16.299 1.00 95.38 196 ARG A C 1
ATOM 1632 O O . ARG A 1 196 ? -11.949 6.906 15.423 1.00 95.38 196 ARG A O 1
ATOM 1639 N N . LEU A 1 197 ? -13.947 7.679 16.101 1.00 95.19 197 LEU A N 1
ATOM 1640 C CA . LEU A 1 197 ? -14.294 8.311 14.833 1.00 95.19 197 LEU A CA 1
ATOM 1641 C C . LEU A 1 197 ? -13.271 9.394 14.459 1.00 95.19 197 LEU A C 1
ATOM 1643 O O . LEU A 1 197 ? -12.790 9.393 13.329 1.00 95.19 197 LEU A O 1
ATOM 1647 N N . ASP A 1 198 ? -12.863 10.237 15.410 1.00 93.44 198 ASP A N 1
ATOM 1648 C CA . ASP A 1 198 ? -11.835 11.266 15.195 1.00 93.44 198 ASP A CA 1
ATOM 1649 C C . ASP A 1 198 ? -10.471 10.652 14.815 1.00 93.44 198 ASP A C 1
ATOM 1651 O O . ASP A 1 198 ? -9.785 11.137 13.908 1.00 93.44 198 ASP A O 1
ATOM 1655 N N . ILE A 1 199 ? -10.081 9.546 15.461 1.00 94.06 199 ILE A N 1
ATOM 1656 C CA . ILE A 1 199 ? -8.859 8.798 15.119 1.00 94.06 199 ILE A CA 1
ATOM 1657 C C . ILE A 1 199 ? -8.955 8.215 13.704 1.00 94.06 199 ILE A C 1
ATOM 1659 O O . ILE A 1 199 ? -8.014 8.348 12.920 1.00 94.06 199 ILE A O 1
ATOM 1663 N N . ILE A 1 200 ? -10.088 7.595 13.362 1.00 96.00 200 ILE A N 1
ATOM 1664 C CA . ILE A 1 200 ? -10.337 6.990 12.049 1.00 96.00 200 ILE A CA 1
ATOM 1665 C C . ILE A 1 200 ? -10.268 8.040 10.945 1.00 96.00 200 ILE A C 1
ATOM 1667 O O . ILE A 1 200 ? -9.663 7.767 9.912 1.00 96.00 200 ILE A O 1
ATOM 1671 N N . MET A 1 201 ? -10.833 9.236 11.145 1.00 92.94 201 MET A N 1
ATOM 1672 C CA . MET A 1 201 ? -10.783 10.290 10.127 1.00 92.94 201 MET A CA 1
ATOM 1673 C C . MET A 1 201 ? -9.340 10.641 9.771 1.00 92.94 201 MET A C 1
ATOM 1675 O O . MET A 1 201 ? -8.967 10.552 8.601 1.00 92.94 201 MET A O 1
ATOM 1679 N N . ASN A 1 202 ? -8.500 10.901 10.773 1.00 91.19 202 ASN A N 1
ATOM 1680 C CA . ASN A 1 202 ? -7.090 11.212 10.545 1.00 91.19 202 ASN A CA 1
ATOM 1681 C C . ASN A 1 202 ? -6.328 10.032 9.917 1.00 91.19 202 ASN A C 1
ATOM 1683 O O . ASN A 1 202 ? -5.636 10.193 8.912 1.00 91.19 202 ASN A O 1
ATOM 1687 N N . ALA A 1 203 ? -6.493 8.829 10.473 1.00 92.44 203 ALA A N 1
ATOM 1688 C CA . ALA A 1 203 ? -5.795 7.635 10.004 1.00 92.44 203 ALA A CA 1
ATOM 1689 C C . ALA A 1 203 ? -6.215 7.218 8.582 1.00 92.44 203 ALA A C 1
ATOM 1691 O O . ALA A 1 203 ? -5.391 6.725 7.811 1.00 92.44 203 ALA A O 1
ATOM 1692 N N . SER A 1 204 ? -7.483 7.423 8.212 1.00 94.31 204 SER A N 1
ATOM 1693 C CA . SER A 1 204 ? -7.995 7.115 6.874 1.00 94.31 204 SER A CA 1
ATOM 1694 C C . SER A 1 204 ? -7.400 8.021 5.806 1.00 94.31 204 SER A C 1
ATOM 1696 O O . SER A 1 204 ? -7.011 7.527 4.748 1.00 94.31 204 SER A O 1
ATOM 1698 N N . GLU A 1 205 ? -7.264 9.317 6.086 1.00 92.56 205 GLU A N 1
ATOM 1699 C CA . GLU A 1 205 ? -6.651 10.260 5.154 1.00 92.56 205 GLU A CA 1
ATOM 1700 C C . GLU A 1 205 ? -5.152 10.008 5.006 1.00 92.56 205 GLU A C 1
ATOM 1702 O O . GLU A 1 205 ? -4.638 10.007 3.887 1.00 92.56 205 GLU A O 1
ATOM 1707 N N . GLU A 1 206 ? -4.458 9.726 6.112 1.00 91.44 206 GLU A N 1
ATOM 1708 C CA . GLU A 1 206 ? -3.046 9.346 6.082 1.00 91.44 206 GLU A CA 1
ATOM 1709 C C . GLU A 1 206 ? -2.829 8.082 5.241 1.00 91.44 206 GLU A C 1
ATOM 1711 O O . GLU A 1 206 ? -1.990 8.075 4.335 1.00 91.44 206 GLU A O 1
ATOM 1716 N N . ARG A 1 207 ? -3.618 7.030 5.496 1.00 92.25 207 ARG A N 1
ATOM 1717 C CA . ARG A 1 207 ? -3.539 5.776 4.742 1.00 92.25 207 ARG A CA 1
ATOM 1718 C C . ARG A 1 207 ? -3.836 5.990 3.260 1.00 92.25 207 ARG A C 1
ATOM 1720 O O . ARG A 1 207 ? -3.103 5.452 2.440 1.00 92.25 207 ARG A O 1
ATOM 1727 N N . GLY A 1 208 ? -4.862 6.768 2.916 1.00 93.62 208 GLY A N 1
ATOM 1728 C CA . GLY A 1 208 ? -5.210 7.051 1.519 1.00 93.62 208 GLY A CA 1
ATOM 1729 C C . GLY A 1 208 ? -4.052 7.709 0.766 1.00 93.62 208 GLY A C 1
ATOM 1730 O O . GLY A 1 208 ? -3.619 7.208 -0.266 1.00 93.62 208 GLY A O 1
ATOM 1731 N N . ARG A 1 209 ? -3.450 8.759 1.345 1.00 92.50 209 ARG A N 1
ATOM 1732 C CA . ARG A 1 209 ? -2.285 9.437 0.743 1.00 92.50 209 ARG A CA 1
ATOM 1733 C C . ARG A 1 209 ? -1.075 8.515 0.599 1.00 92.50 209 ARG A C 1
ATOM 1735 O O . ARG A 1 209 ? -0.338 8.627 -0.378 1.00 92.50 209 ARG A O 1
ATOM 1742 N N . PHE A 1 210 ? -0.866 7.617 1.563 1.00 92.00 210 PHE A N 1
ATOM 1743 C CA . PHE A 1 210 ? 0.190 6.614 1.477 1.00 92.00 210 PHE A CA 1
ATOM 1744 C C . PHE A 1 210 ? -0.045 5.641 0.314 1.00 92.00 210 PHE A C 1
ATOM 1746 O O . PHE A 1 210 ? 0.861 5.419 -0.484 1.00 92.00 210 PHE A O 1
ATOM 1753 N N . LEU A 1 211 ? -1.256 5.089 0.190 1.00 93.62 211 LEU A N 1
ATOM 1754 C CA . LEU A 1 211 ? -1.596 4.155 -0.885 1.00 93.62 211 LEU A CA 1
ATOM 1755 C C . LEU A 1 211 ? -1.480 4.813 -2.271 1.00 93.62 211 LEU A C 1
ATOM 1757 O O . LEU A 1 211 ? -0.882 4.226 -3.172 1.00 93.62 211 LEU A O 1
ATOM 1761 N N . ASP A 1 212 ? -1.951 6.055 -2.417 1.00 92.50 212 ASP A N 1
ATOM 1762 C CA . ASP A 1 212 ? -1.823 6.833 -3.657 1.00 92.50 212 ASP A CA 1
ATOM 1763 C C . ASP A 1 212 ? -0.364 7.063 -4.065 1.00 92.50 212 ASP A C 1
ATOM 1765 O O . ASP A 1 212 ? -0.027 7.046 -5.255 1.00 92.50 212 ASP A O 1
ATOM 1769 N N . PHE A 1 213 ? 0.512 7.325 -3.092 1.00 93.62 213 PHE A N 1
ATOM 1770 C CA . PHE A 1 213 ? 1.944 7.446 -3.339 1.00 93.62 213 PHE A CA 1
ATOM 1771 C C . PHE A 1 213 ? 2.544 6.104 -3.779 1.00 93.62 213 PHE A C 1
ATOM 1773 O O . PHE A 1 213 ? 3.256 6.059 -4.783 1.00 93.62 213 PHE A O 1
ATOM 1780 N N . GLU A 1 214 ? 2.251 5.020 -3.058 1.00 93.12 214 GLU A N 1
ATOM 1781 C CA . GLU A 1 214 ? 2.809 3.692 -3.329 1.00 93.12 214 GLU A CA 1
ATOM 1782 C C . GLU A 1 214 ? 2.428 3.166 -4.712 1.00 93.12 214 GLU A C 1
ATOM 1784 O O . GLU A 1 214 ? 3.283 2.661 -5.437 1.00 93.12 214 GLU A O 1
ATOM 1789 N N . GLU A 1 215 ? 1.171 3.336 -5.122 1.00 92.81 215 GLU A N 1
ATOM 1790 C CA . GLU A 1 215 ? 0.716 2.950 -6.458 1.00 92.81 215 GLU A CA 1
ATOM 1791 C C . GLU A 1 215 ? 1.574 3.606 -7.554 1.00 92.81 215 GLU A C 1
ATOM 1793 O O . GLU A 1 215 ? 2.008 2.960 -8.512 1.00 92.81 215 GLU A O 1
ATOM 1798 N N . LEU A 1 216 ? 1.861 4.900 -7.397 1.00 94.56 216 LEU A N 1
ATOM 1799 C CA . LEU A 1 216 ? 2.660 5.653 -8.355 1.00 94.56 216 LEU A CA 1
ATOM 1800 C C . LEU A 1 216 ? 4.150 5.307 -8.275 1.00 94.56 216 LEU A C 1
ATOM 1802 O O . LEU A 1 216 ? 4.818 5.233 -9.307 1.00 94.56 216 LEU A O 1
ATOM 1806 N N . HIS A 1 217 ? 4.664 5.056 -7.071 1.00 94.12 217 HIS A N 1
ATOM 1807 C CA . HIS A 1 217 ? 6.017 4.552 -6.861 1.00 94.12 217 HIS A CA 1
ATOM 1808 C C . HIS A 1 217 ? 6.248 3.262 -7.653 1.00 94.12 217 HIS A C 1
ATOM 1810 O O . HIS A 1 217 ? 7.208 3.187 -8.419 1.00 94.12 217 HIS A O 1
ATOM 1816 N N . TRP A 1 218 ? 5.349 2.282 -7.546 1.00 94.94 218 TRP A N 1
ATOM 1817 C CA . TRP A 1 218 ? 5.506 1.010 -8.253 1.00 94.94 218 TRP A CA 1
ATOM 1818 C C . TRP A 1 218 ? 5.346 1.137 -9.768 1.00 94.94 218 TRP A C 1
ATOM 1820 O O . TRP A 1 218 ? 6.045 0.450 -10.508 1.00 94.94 218 TRP A O 1
ATOM 1830 N N . LYS A 1 219 ? 4.522 2.076 -10.251 1.00 95.69 219 LYS A N 1
ATOM 1831 C CA . LYS A 1 219 ? 4.492 2.435 -11.681 1.00 95.69 219 LYS A CA 1
ATOM 1832 C C . LYS A 1 219 ? 5.846 2.951 -12.172 1.00 95.69 219 LYS A C 1
ATOM 1834 O O . LYS A 1 219 ? 6.286 2.560 -13.247 1.00 95.69 219 LYS A O 1
ATOM 1839 N N . VAL A 1 220 ? 6.527 3.785 -11.384 1.00 96.19 220 VAL A N 1
ATOM 1840 C CA . VAL A 1 220 ? 7.889 4.246 -11.705 1.00 96.19 220 VAL A CA 1
ATOM 1841 C C . VAL A 1 220 ? 8.888 3.086 -11.685 1.00 96.19 220 VAL A C 1
ATOM 1843 O O . VAL A 1 220 ? 9.678 2.966 -12.617 1.00 96.19 220 VAL A O 1
ATOM 1846 N N . GLN A 1 221 ? 8.827 2.206 -10.679 1.00 95.00 221 GLN A N 1
ATOM 1847 C CA . GLN A 1 221 ? 9.701 1.025 -10.602 1.00 95.00 221 GLN A CA 1
ATOM 1848 C C . GLN A 1 221 ? 9.526 0.092 -11.805 1.00 95.00 221 GLN A C 1
ATOM 1850 O O . GLN A 1 221 ? 10.513 -0.343 -12.384 1.00 95.00 221 GLN A O 1
ATOM 1855 N N . LYS A 1 222 ? 8.286 -0.134 -12.248 1.00 95.56 222 LYS A N 1
ATOM 1856 C CA . LYS A 1 222 ? 7.985 -0.909 -13.456 1.00 95.56 222 LYS A CA 1
ATOM 1857 C C . LYS A 1 222 ? 8.677 -0.343 -14.700 1.00 95.56 22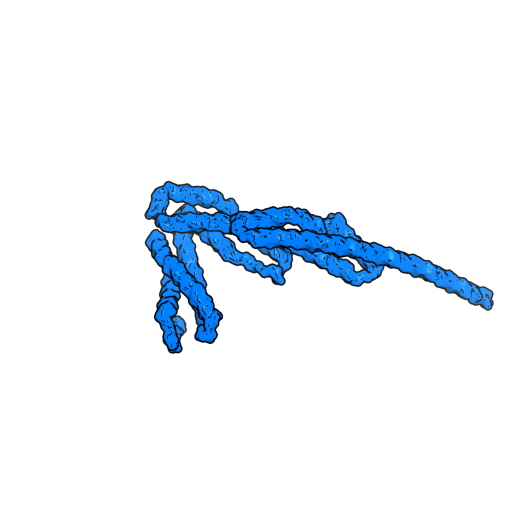2 LYS A C 1
ATOM 1859 O O . LYS A 1 222 ? 9.246 -1.089 -15.489 1.00 95.56 222 LYS A O 1
ATOM 1864 N N . PHE A 1 223 ? 8.638 0.975 -14.898 1.00 96.00 223 PHE A N 1
ATOM 1865 C CA . PHE A 1 223 ? 9.324 1.587 -16.040 1.00 96.00 223 PHE A CA 1
ATOM 1866 C C . PHE A 1 223 ? 10.848 1.495 -15.925 1.00 96.00 223 PHE A C 1
ATOM 1868 O O . PHE A 1 223 ? 11.515 1.316 -16.943 1.00 96.00 223 PHE A O 1
ATOM 1875 N N . PHE A 1 224 ? 11.405 1.581 -14.714 1.00 95.62 224 PHE A N 1
ATOM 1876 C CA . PHE A 1 224 ? 12.833 1.338 -14.514 1.00 95.62 224 PHE A CA 1
ATOM 1877 C C . PHE A 1 224 ? 13.225 -0.099 -14.835 1.00 95.62 224 PHE A C 1
ATOM 1879 O O . PHE A 1 224 ? 14.173 -0.291 -15.584 1.00 95.62 224 PHE A O 1
ATOM 1886 N N . GLU A 1 225 ? 12.465 -1.087 -14.370 1.00 94.75 225 GLU A N 1
ATOM 1887 C CA . GLU A 1 225 ? 12.708 -2.497 -14.689 1.00 94.75 225 GLU A CA 1
ATOM 1888 C C . GLU A 1 225 ? 12.675 -2.743 -16.207 1.00 94.75 225 GLU A C 1
ATOM 1890 O O . GLU A 1 225 ? 13.544 -3.418 -16.757 1.00 94.75 225 GLU A O 1
ATOM 1895 N N . GLN A 1 226 ? 11.732 -2.115 -16.919 1.00 94.69 226 GLN A N 1
ATOM 1896 C CA . GLN A 1 226 ? 11.679 -2.170 -18.383 1.00 94.69 226 GLN A CA 1
ATOM 1897 C C . GLN A 1 226 ? 12.912 -1.544 -19.050 1.00 94.69 226 GLN A C 1
ATOM 1899 O O . GLN A 1 226 ? 13.411 -2.095 -20.032 1.00 94.69 226 GLN A O 1
ATOM 1904 N N . LEU A 1 227 ? 13.403 -0.407 -18.545 1.00 95.25 227 LEU A N 1
ATOM 1905 C CA . LEU A 1 227 ? 14.615 0.243 -19.055 1.00 95.25 227 LEU A CA 1
ATOM 1906 C C . LEU A 1 227 ? 15.871 -0.585 -18.773 1.00 95.25 227 LEU A C 1
ATOM 1908 O O . LEU A 1 227 ? 16.698 -0.752 -19.667 1.00 95.25 227 LEU A O 1
ATOM 1912 N N . GLU A 1 228 ? 16.002 -1.118 -17.562 1.00 94.44 228 GLU A N 1
ATOM 1913 C CA . GLU A 1 228 ? 17.113 -1.976 -17.146 1.00 94.44 228 GLU A CA 1
ATOM 1914 C C . GLU A 1 228 ? 17.185 -3.231 -18.003 1.00 94.44 228 GLU A C 1
ATOM 1916 O O . GLU A 1 228 ? 18.233 -3.531 -18.582 1.00 94.44 228 GLU A O 1
ATOM 1921 N N . TYR A 1 229 ? 16.053 -3.923 -18.147 1.00 93.62 229 TYR A N 1
ATOM 1922 C CA . TYR A 1 229 ? 15.944 -5.085 -19.013 1.00 93.62 229 TYR A CA 1
ATOM 1923 C C . TYR A 1 229 ? 16.308 -4.728 -20.455 1.00 93.62 229 TYR A C 1
ATOM 1925 O O . TYR A 1 229 ? 17.114 -5.415 -21.080 1.00 93.62 229 TYR A O 1
ATOM 1933 N N . PHE A 1 230 ? 15.781 -3.617 -20.976 1.00 94.38 230 PHE A N 1
ATOM 1934 C CA . PHE A 1 230 ? 16.062 -3.208 -22.346 1.00 94.38 230 PHE A CA 1
ATOM 1935 C C . PHE A 1 230 ? 17.550 -2.902 -22.570 1.00 94.38 230 PHE A C 1
ATOM 1937 O O . PHE A 1 230 ? 18.147 -3.399 -23.522 1.00 94.38 230 PHE A O 1
ATOM 1944 N N . ILE A 1 231 ? 18.194 -2.160 -21.669 1.00 92.75 231 ILE A N 1
ATOM 1945 C CA . ILE A 1 231 ? 19.634 -1.871 -21.752 1.00 92.75 231 ILE A CA 1
ATOM 1946 C C . ILE A 1 231 ? 20.468 -3.148 -21.603 1.00 92.75 231 ILE A C 1
ATOM 1948 O O . ILE A 1 231 ? 21.490 -3.295 -22.277 1.00 92.75 231 ILE A O 1
ATOM 1952 N N . MET A 1 232 ? 20.048 -4.093 -20.761 1.00 92.12 232 MET A N 1
ATOM 1953 C CA . MET A 1 232 ? 20.681 -5.408 -20.657 1.00 92.12 232 MET A CA 1
ATOM 1954 C C . MET A 1 232 ? 20.597 -6.183 -21.980 1.00 92.12 232 MET A C 1
ATOM 1956 O O . MET A 1 232 ? 21.601 -6.754 -22.403 1.00 92.12 232 MET A O 1
ATOM 1960 N N . GLU A 1 233 ? 19.449 -6.176 -22.661 1.00 90.00 233 GLU A N 1
ATOM 1961 C CA . GLU A 1 233 ? 19.310 -6.789 -23.989 1.00 90.00 233 GLU A CA 1
ATOM 1962 C C . GLU A 1 233 ? 20.247 -6.127 -25.013 1.00 90.00 233 GLU A C 1
ATOM 1964 O O . GLU A 1 233 ? 20.967 -6.827 -25.722 1.00 90.00 233 GLU A O 1
ATOM 1969 N N . LEU A 1 234 ? 20.351 -4.792 -25.014 1.00 89.69 234 LEU A N 1
ATOM 1970 C CA . LEU A 1 234 ? 21.280 -4.049 -25.882 1.00 89.69 234 LEU A CA 1
ATOM 1971 C C . LEU A 1 234 ? 22.768 -4.319 -25.585 1.00 89.69 234 LEU A C 1
ATOM 1973 O O . LEU A 1 234 ? 23.630 -4.057 -26.426 1.00 89.69 234 LEU A O 1
ATOM 1977 N N . ASN A 1 235 ? 23.091 -4.794 -24.379 1.00 85.38 235 ASN A N 1
ATOM 1978 C CA . ASN A 1 235 ? 24.447 -5.170 -23.974 1.00 85.38 235 ASN A CA 1
ATOM 1979 C C . ASN A 1 235 ? 24.865 -6.564 -24.462 1.00 85.38 235 ASN A C 1
ATOM 1981 O O . ASN A 1 235 ? 26.055 -6.888 -24.409 1.00 85.38 235 ASN A O 1
ATOM 1985 N N . LYS A 1 236 ? 23.924 -7.405 -24.903 1.00 85.88 236 LYS A N 1
ATOM 1986 C CA . LYS A 1 236 ? 24.260 -8.725 -25.444 1.00 85.88 236 LYS A CA 1
ATOM 1987 C C . LYS A 1 236 ? 25.059 -8.569 -26.742 1.00 85.88 236 LYS A C 1
ATOM 1989 O O . LYS A 1 236 ? 24.924 -7.576 -27.453 1.00 85.88 236 LYS A O 1
ATOM 1994 N N . LYS A 1 237 ? 25.923 -9.550 -27.036 1.00 75.06 237 LYS A N 1
ATOM 1995 C CA . LYS A 1 237 ? 26.766 -9.534 -28.242 1.00 75.06 237 LYS A CA 1
ATOM 1996 C C . LYS A 1 237 ? 25.895 -9.362 -29.485 1.00 75.06 237 LYS A C 1
ATOM 1998 O O . LYS A 1 237 ? 24.984 -10.162 -29.696 1.00 75.06 237 LYS A O 1
ATOM 2003 N N . GLN A 1 238 ? 26.210 -8.357 -30.297 1.00 76.50 238 GLN A N 1
ATOM 2004 C CA . GLN A 1 238 ? 25.544 -8.143 -31.574 1.00 76.50 238 GLN A CA 1
ATOM 2005 C C . GLN A 1 238 ? 25.913 -9.299 -32.515 1.00 76.50 238 GLN A C 1
ATOM 2007 O O . GLN A 1 238 ? 27.085 -9.657 -32.640 1.00 76.50 238 GLN A O 1
ATOM 2012 N N . GLY A 1 239 ? 24.895 -9.934 -33.096 1.00 80.31 239 GLY A N 1
ATOM 2013 C CA . GLY A 1 239 ? 25.044 -11.003 -34.081 1.00 80.31 239 GLY A CA 1
ATOM 2014 C C . GLY A 1 239 ? 25.427 -10.472 -35.466 1.00 80.31 239 GLY A C 1
ATOM 2015 O O . GLY A 1 239 ? 26.277 -9.596 -35.605 1.00 80.31 239 GLY A O 1
ATOM 2016 N N . ASP A 1 240 ? 24.783 -11.007 -36.500 1.00 87.00 240 ASP A N 1
ATOM 2017 C CA . ASP A 1 240 ? 24.933 -10.518 -37.873 1.00 87.00 240 ASP A CA 1
ATOM 2018 C C . ASP A 1 240 ? 24.333 -9.107 -38.080 1.00 87.00 240 ASP A C 1
ATOM 2020 O O . ASP A 1 240 ? 23.733 -8.498 -37.179 1.00 87.00 240 ASP A O 1
ATOM 2024 N N . ILE A 1 241 ? 24.506 -8.567 -39.291 1.00 91.12 241 ILE A N 1
ATOM 2025 C CA . ILE A 1 241 ? 23.975 -7.252 -39.668 1.00 91.12 241 ILE A CA 1
ATOM 2026 C C . ILE A 1 241 ? 22.457 -7.167 -39.459 1.00 91.12 241 ILE A C 1
ATOM 2028 O O . ILE A 1 241 ? 21.986 -6.208 -38.854 1.00 91.12 241 ILE A O 1
ATOM 2032 N N . HIS A 1 242 ? 21.697 -8.193 -39.851 1.00 90.94 242 HIS A N 1
ATOM 2033 C CA . HIS A 1 242 ? 20.238 -8.202 -39.735 1.00 90.94 242 HIS A CA 1
ATOM 2034 C C . HIS A 1 242 ? 19.771 -8.214 -38.279 1.00 90.94 242 HIS A C 1
ATOM 2036 O O . HIS A 1 242 ? 18.778 -7.577 -37.931 1.00 90.94 242 HIS A O 1
ATOM 2042 N N . HIS A 1 243 ? 20.469 -8.937 -37.406 1.00 90.44 243 HIS A N 1
ATOM 2043 C CA . HIS A 1 243 ? 20.211 -8.918 -35.976 1.00 90.44 243 HIS A CA 1
ATOM 2044 C C . HIS A 1 243 ? 20.481 -7.531 -35.385 1.00 90.44 243 HIS A C 1
ATOM 2046 O O . HIS A 1 243 ? 19.657 -7.026 -34.624 1.00 90.44 243 HIS A O 1
ATOM 2052 N N . THR A 1 244 ? 21.590 -6.897 -35.771 1.00 92.12 244 THR A N 1
ATOM 2053 C CA . THR A 1 244 ? 21.949 -5.553 -35.297 1.00 92.12 244 THR A CA 1
ATOM 2054 C C . THR A 1 244 ? 20.957 -4.494 -35.790 1.00 92.12 244 THR A C 1
ATOM 2056 O O . THR A 1 244 ? 20.538 -3.637 -35.014 1.00 92.12 244 THR A O 1
ATOM 2059 N N . GLU A 1 245 ? 20.517 -4.577 -37.047 1.00 93.50 245 GLU A N 1
ATOM 2060 C CA . GLU A 1 245 ? 19.488 -3.695 -37.611 1.00 93.50 245 GLU A CA 1
ATOM 2061 C C . GLU A 1 245 ? 18.144 -3.862 -36.892 1.00 93.50 245 GLU A C 1
ATOM 2063 O O . GLU A 1 245 ? 17.552 -2.863 -36.486 1.00 93.50 245 GLU A O 1
ATOM 2068 N N . ARG A 1 246 ? 17.709 -5.103 -36.617 1.00 93.12 246 ARG A N 1
ATOM 2069 C CA . ARG A 1 246 ? 16.495 -5.360 -35.819 1.00 93.12 246 ARG A CA 1
ATOM 2070 C C . ARG A 1 246 ? 16.583 -4.773 -34.409 1.00 93.12 246 ARG A C 1
ATOM 2072 O O . ARG A 1 246 ? 15.612 -4.178 -33.946 1.00 93.12 246 ARG A O 1
ATOM 2079 N N . LEU A 1 247 ? 17.727 -4.913 -33.734 1.00 92.88 247 LEU A N 1
ATOM 2080 C CA . LEU A 1 247 ? 17.947 -4.301 -32.417 1.00 92.88 247 LEU A CA 1
ATOM 2081 C C . LEU A 1 247 ? 17.882 -2.769 -32.484 1.00 92.88 247 LEU A C 1
ATOM 2083 O O . LEU A 1 247 ? 17.318 -2.136 -31.592 1.00 92.88 247 LEU A O 1
ATOM 2087 N N . TYR A 1 248 ? 18.430 -2.164 -33.539 1.00 94.69 248 TYR A N 1
ATOM 2088 C CA . TYR A 1 248 ? 18.375 -0.716 -33.737 1.00 94.69 248 TYR A CA 1
ATOM 2089 C C . TYR A 1 248 ? 16.961 -0.213 -34.064 1.00 94.69 248 TYR A C 1
ATOM 2091 O O . TYR A 1 248 ? 16.552 0.850 -33.591 1.00 94.69 248 TYR A O 1
ATOM 2099 N N . ASP A 1 249 ? 16.176 -0.981 -34.816 1.00 95.00 249 ASP A N 1
ATOM 2100 C CA . ASP A 1 249 ? 14.761 -0.686 -35.042 1.00 95.00 249 ASP A CA 1
ATOM 2101 C C . ASP A 1 249 ? 13.950 -0.776 -33.745 1.00 95.00 249 ASP A C 1
ATOM 2103 O O . ASP A 1 249 ? 13.160 0.123 -33.447 1.00 95.00 249 ASP A O 1
ATOM 2107 N N . GLU A 1 250 ? 14.195 -1.795 -32.916 1.00 93.81 250 GLU A N 1
ATOM 2108 C CA . GLU A 1 250 ? 13.566 -1.894 -31.599 1.00 93.81 250 GLU A CA 1
ATOM 2109 C C . GLU A 1 250 ? 13.968 -0.737 -30.671 1.00 93.81 250 GLU A C 1
ATOM 2111 O O . GLU A 1 250 ? 13.112 -0.189 -29.969 1.00 93.81 250 GLU A O 1
ATOM 2116 N N . PHE A 1 251 ? 15.235 -0.313 -30.708 1.00 95.81 251 PHE A N 1
ATOM 2117 C CA . PHE A 1 251 ? 15.701 0.885 -30.012 1.00 95.81 251 PHE A CA 1
ATOM 2118 C C . PHE A 1 251 ? 14.920 2.125 -30.430 1.00 95.81 251 PHE A C 1
ATOM 2120 O O . PHE A 1 251 ? 14.376 2.822 -29.569 1.00 95.81 251 PHE A O 1
ATOM 2127 N N . LYS A 1 252 ? 14.795 2.379 -31.737 1.00 95.94 252 LYS A N 1
ATOM 2128 C CA . LYS A 1 252 ? 14.042 3.534 -32.236 1.00 95.94 252 LYS A CA 1
ATOM 2129 C C . LYS A 1 252 ? 12.586 3.496 -31.777 1.00 95.94 252 LYS A C 1
ATOM 2131 O O . LYS A 1 252 ? 12.079 4.506 -31.289 1.00 95.94 252 LYS A O 1
ATOM 2136 N N . ARG A 1 253 ? 11.946 2.326 -31.852 1.00 95.75 253 ARG A N 1
ATOM 2137 C CA . ARG A 1 253 ? 10.572 2.122 -31.381 1.00 95.75 253 ARG A CA 1
ATOM 2138 C C . ARG A 1 253 ? 10.430 2.459 -29.896 1.00 95.75 253 ARG A C 1
ATOM 2140 O O . ARG A 1 253 ? 9.614 3.297 -29.530 1.00 95.75 253 ARG A O 1
ATOM 2147 N N . LYS A 1 254 ? 11.253 1.873 -29.023 1.00 93.88 254 LYS A N 1
ATOM 2148 C CA . LYS A 1 254 ? 11.138 2.075 -27.566 1.00 93.88 254 LYS A CA 1
ATOM 2149 C C . LYS A 1 254 ? 11.492 3.494 -27.111 1.00 93.88 254 LYS A C 1
ATOM 2151 O O . LYS A 1 254 ? 10.878 4.018 -26.181 1.00 93.88 254 LYS A O 1
ATOM 2156 N N . ILE A 1 255 ? 12.478 4.125 -27.748 1.00 95.38 255 ILE A N 1
ATOM 2157 C CA . ILE A 1 255 ? 13.006 5.421 -27.303 1.00 95.38 255 ILE A CA 1
ATOM 2158 C C . ILE A 1 255 ? 12.311 6.603 -27.981 1.00 95.38 255 ILE A C 1
ATOM 2160 O O . ILE A 1 255 ? 11.988 7.575 -27.299 1.00 95.38 255 ILE A O 1
ATOM 2164 N N . TYR A 1 256 ? 12.029 6.539 -29.283 1.00 93.75 256 TYR A N 1
ATOM 2165 C CA . TYR A 1 256 ? 11.434 7.666 -30.010 1.00 93.75 256 TYR A CA 1
ATOM 2166 C C . TYR A 1 256 ? 9.917 7.560 -30.161 1.00 93.75 256 TYR A C 1
ATOM 2168 O O . TYR A 1 256 ? 9.234 8.582 -30.046 1.00 93.75 256 TYR A O 1
ATOM 2176 N N . GLU A 1 257 ? 9.383 6.357 -30.391 1.00 93.62 257 GLU A N 1
ATOM 2177 C CA . GLU A 1 257 ? 7.939 6.159 -30.578 1.00 93.62 257 GLU A CA 1
ATOM 2178 C C . GLU A 1 257 ? 7.223 5.992 -29.232 1.00 93.62 257 GLU A C 1
ATOM 2180 O O . GLU A 1 257 ? 6.361 6.800 -28.888 1.00 93.62 257 GLU A O 1
ATOM 2185 N N . GLU A 1 258 ? 7.620 4.994 -28.436 1.00 93.50 258 GLU A N 1
ATOM 2186 C CA . GLU A 1 258 ? 7.041 4.715 -27.112 1.00 93.50 258 GLU A CA 1
ATOM 2187 C C . GLU A 1 258 ? 7.488 5.734 -26.052 1.00 93.50 258 GLU A C 1
ATOM 2189 O O . GLU A 1 258 ? 6.790 5.933 -25.058 1.00 93.50 258 GLU A O 1
ATOM 2194 N N . LYS A 1 259 ? 8.632 6.403 -26.266 1.00 94.00 259 LYS A N 1
ATOM 2195 C CA . LYS A 1 259 ? 9.214 7.404 -25.353 1.00 94.00 259 LYS A CA 1
ATOM 2196 C C . LYS A 1 259 ? 9.342 6.886 -23.920 1.00 94.00 259 LYS A C 1
ATOM 2198 O O . LYS A 1 259 ? 9.026 7.597 -22.965 1.00 94.00 259 LYS A O 1
ATOM 2203 N N . LEU A 1 260 ? 9.832 5.655 -23.774 1.00 93.06 260 LEU A N 1
ATOM 2204 C CA . LEU A 1 260 ? 9.899 4.953 -22.492 1.00 93.06 260 LEU A CA 1
ATOM 2205 C C . LEU A 1 260 ? 10.563 5.773 -21.356 1.00 93.06 260 LEU A C 1
ATOM 2207 O O . LEU A 1 260 ? 9.980 5.839 -20.272 1.00 93.06 260 LEU A O 1
ATOM 2211 N N . PRO A 1 261 ? 11.700 6.478 -21.559 1.00 94.06 261 PRO A N 1
ATOM 2212 C CA . PRO A 1 261 ? 12.262 7.350 -20.520 1.00 94.06 261 PRO A CA 1
ATOM 2213 C C . PRO A 1 261 ? 11.312 8.480 -20.092 1.00 94.06 261 PRO A C 1
ATOM 2215 O O . PRO A 1 261 ? 11.200 8.795 -18.904 1.00 94.06 261 PRO A O 1
ATOM 2218 N N . ASN A 1 262 ? 10.568 9.054 -21.042 1.00 95.25 262 ASN A N 1
ATOM 2219 C CA . ASN A 1 262 ? 9.647 10.163 -20.794 1.00 95.25 262 ASN A CA 1
ATOM 2220 C C . ASN A 1 262 ? 8.442 9.724 -19.952 1.00 95.25 262 ASN A C 1
ATOM 2222 O O . ASN A 1 262 ? 7.851 10.556 -19.261 1.00 95.25 262 ASN A O 1
ATOM 2226 N N . CYS A 1 263 ? 8.083 8.434 -19.965 1.00 95.00 263 CYS A N 1
ATOM 2227 C CA . CYS A 1 263 ? 7.061 7.903 -19.066 1.00 95.00 263 CYS A CA 1
ATOM 2228 C C . CYS A 1 263 ? 7.440 8.169 -17.602 1.00 95.00 263 CYS A C 1
ATOM 2230 O O . CYS A 1 263 ? 6.611 8.673 -16.849 1.00 95.00 263 CYS A O 1
ATOM 2232 N N . ILE A 1 264 ? 8.700 7.946 -17.213 1.00 95.69 264 ILE A N 1
ATOM 2233 C CA . ILE A 1 264 ? 9.181 8.230 -15.850 1.00 95.69 264 ILE A CA 1
ATOM 2234 C C . ILE A 1 264 ? 9.189 9.738 -15.579 1.00 95.69 264 ILE A C 1
ATOM 2236 O O . ILE A 1 264 ? 8.693 10.174 -14.538 1.00 95.69 264 ILE A O 1
ATOM 2240 N N . GLU A 1 265 ? 9.697 10.545 -16.518 1.00 95.19 265 GLU A N 1
ATOM 2241 C CA . GLU A 1 265 ? 9.740 12.010 -16.368 1.00 95.19 265 GLU A CA 1
ATOM 2242 C C . GLU A 1 265 ? 8.353 12.607 -16.137 1.00 95.19 265 GLU A C 1
ATOM 2244 O O . GLU A 1 265 ? 8.186 13.473 -15.278 1.00 95.19 265 GLU A O 1
ATOM 2249 N N . SER A 1 266 ? 7.346 12.105 -16.854 1.00 95.56 266 SER A N 1
ATOM 2250 C CA . SER A 1 266 ? 5.969 12.587 -16.745 1.00 95.56 266 SER A CA 1
ATOM 2251 C C . SER A 1 266 ? 5.329 12.306 -15.380 1.00 95.56 266 SER A C 1
ATOM 2253 O O . SER A 1 266 ? 4.477 13.073 -14.933 1.00 95.56 266 SER A O 1
ATOM 2255 N N . LEU A 1 267 ? 5.756 11.244 -14.685 1.00 96.00 267 LEU A N 1
ATOM 2256 C CA . LEU A 1 267 ? 5.206 10.847 -13.385 1.00 96.00 267 LEU A CA 1
ATOM 2257 C C . LEU A 1 267 ? 5.899 11.534 -12.200 1.00 96.00 267 LEU A C 1
ATOM 2259 O O . LEU A 1 267 ? 5.327 11.603 -11.112 1.00 96.00 267 LEU A O 1
ATOM 2263 N N . LEU A 1 268 ? 7.108 12.068 -12.386 1.00 94.56 268 LEU A N 1
ATOM 2264 C CA . LEU A 1 268 ? 7.906 12.679 -11.318 1.00 94.56 268 LEU A CA 1
ATOM 2265 C C . LEU A 1 268 ? 7.234 13.863 -10.596 1.00 94.56 268 LEU A C 1
ATOM 2267 O O . LEU A 1 268 ? 7.318 13.913 -9.361 1.00 94.56 268 LEU A O 1
ATOM 2271 N N . PRO A 1 269 ? 6.578 14.817 -11.292 1.00 95.44 269 PRO A N 1
ATOM 2272 C CA . PRO A 1 269 ? 5.873 15.908 -10.622 1.00 95.44 269 PRO A CA 1
ATOM 2273 C C . PRO A 1 269 ? 4.748 15.386 -9.728 1.00 95.44 269 PRO A C 1
ATOM 2275 O O . PRO A 1 269 ? 4.610 15.814 -8.582 1.00 95.44 269 PRO A O 1
ATOM 2278 N N . GLU A 1 270 ? 3.990 14.408 -10.224 1.00 96.19 270 GLU A N 1
ATOM 2279 C CA . GLU A 1 270 ? 2.880 13.811 -9.486 1.00 96.19 270 GLU A CA 1
ATOM 2280 C C . GLU A 1 270 ? 3.371 13.006 -8.279 1.00 96.19 270 GLU A C 1
ATOM 2282 O O . GLU A 1 270 ? 2.820 13.127 -7.186 1.00 96.19 270 GLU A O 1
ATOM 2287 N N . LEU A 1 271 ? 4.456 12.248 -8.442 1.00 95.06 271 LEU A N 1
ATOM 2288 C CA . LEU A 1 271 ? 5.089 11.494 -7.363 1.00 95.06 271 LEU A CA 1
ATOM 2289 C C . LEU A 1 271 ? 5.566 12.421 -6.242 1.00 95.06 271 LEU A C 1
ATOM 2291 O O . LEU A 1 271 ? 5.321 12.146 -5.069 1.00 95.06 271 LEU A O 1
ATOM 2295 N N . THR A 1 272 ? 6.171 13.552 -6.614 1.00 93.94 272 THR A N 1
ATOM 2296 C CA . THR A 1 272 ? 6.618 14.589 -5.672 1.00 93.94 272 THR A CA 1
ATOM 2297 C C . THR A 1 272 ? 5.431 15.216 -4.942 1.00 93.94 272 THR A C 1
ATOM 2299 O O . THR A 1 272 ? 5.463 15.395 -3.724 1.00 93.94 272 THR A O 1
ATOM 2302 N N . ARG A 1 273 ? 4.347 15.518 -5.665 1.00 94.62 273 ARG A N 1
ATOM 2303 C CA . ARG A 1 273 ? 3.126 16.080 -5.079 1.00 94.62 273 ARG A CA 1
ATOM 2304 C C . ARG A 1 273 ? 2.491 15.117 -4.073 1.00 94.62 273 ARG A C 1
ATOM 2306 O O . ARG A 1 273 ? 2.129 15.532 -2.972 1.00 94.62 273 ARG A O 1
ATOM 2313 N N . ARG A 1 274 ? 2.373 13.830 -4.419 1.00 94.06 274 ARG A N 1
ATOM 2314 C CA . ARG A 1 274 ? 1.788 12.802 -3.539 1.00 94.06 274 ARG A CA 1
ATOM 2315 C C . ARG A 1 274 ? 2.645 12.551 -2.302 1.00 94.06 274 ARG A C 1
ATOM 2317 O O . ARG A 1 274 ? 2.098 12.481 -1.204 1.00 94.06 274 ARG A O 1
ATOM 2324 N N . SER A 1 275 ? 3.972 12.507 -2.445 1.00 92.25 275 SER A N 1
ATOM 2325 C CA . SER A 1 275 ? 4.867 12.338 -1.296 1.00 92.25 275 SER A CA 1
ATOM 2326 C C . SER A 1 275 ? 4.796 13.527 -0.333 1.00 92.25 275 SER A C 1
ATOM 2328 O O . SER A 1 275 ? 4.718 13.326 0.875 1.00 92.25 275 SER A O 1
ATOM 2330 N N . GLN A 1 276 ? 4.753 14.762 -0.847 1.00 91.56 276 GLN A N 1
ATOM 2331 C CA . GLN A 1 276 ? 4.573 15.970 -0.028 1.00 91.56 276 GLN A CA 1
ATOM 2332 C C . GLN A 1 276 ? 3.218 15.985 0.686 1.00 91.56 276 GLN A C 1
ATOM 2334 O O . GLN A 1 276 ? 3.138 16.300 1.872 1.00 91.56 276 GLN A O 1
ATOM 2339 N N . SER A 1 277 ? 2.153 15.609 -0.024 1.00 90.75 277 SER A N 1
ATOM 2340 C CA . SER A 1 277 ? 0.814 15.501 0.554 1.00 90.75 277 SER A CA 1
ATOM 2341 C C . SER A 1 277 ? 0.789 14.513 1.726 1.00 90.75 277 SER A C 1
ATOM 2343 O O . SER A 1 277 ? 0.214 14.814 2.775 1.00 90.75 277 SER A O 1
ATOM 2345 N N . TYR A 1 278 ? 1.437 13.354 1.587 1.00 88.69 278 TYR A N 1
ATOM 2346 C CA . TYR A 1 278 ? 1.532 12.352 2.650 1.00 88.69 278 TYR A CA 1
ATOM 2347 C C . TYR A 1 278 ? 2.328 12.851 3.870 1.00 88.69 278 TYR A C 1
ATOM 2349 O O . TYR A 1 278 ? 1.862 12.715 5.004 1.00 88.69 278 TYR A O 1
ATOM 2357 N N . THR A 1 279 ? 3.493 13.478 3.670 1.00 87.19 279 THR A N 1
ATOM 2358 C CA . THR A 1 279 ? 4.340 13.927 4.790 1.00 87.19 279 THR A CA 1
ATOM 2359 C C . THR A 1 279 ? 3.743 15.088 5.576 1.00 87.19 279 THR A C 1
ATOM 2361 O O . THR A 1 279 ? 3.831 15.093 6.806 1.00 87.19 279 THR A O 1
ATOM 2364 N N . GLN A 1 280 ? 3.087 16.031 4.894 1.00 86.00 280 GLN A N 1
ATOM 2365 C CA . GLN A 1 280 ? 2.446 17.182 5.534 1.00 86.00 280 GLN A CA 1
ATOM 2366 C C . GLN A 1 280 ? 1.248 16.779 6.404 1.00 86.00 280 GLN A C 1
ATOM 2368 O O . GLN A 1 280 ? 1.079 17.323 7.494 1.00 86.00 280 GLN A O 1
ATOM 2373 N N . LEU A 1 281 ? 0.429 15.815 5.961 1.00 77.88 281 LEU A N 1
ATOM 2374 C CA . LEU A 1 281 ? -0.763 15.403 6.712 1.00 77.88 281 LEU A CA 1
ATOM 2375 C C . LEU A 1 281 ? -0.416 14.641 7.989 1.00 77.88 281 LEU A C 1
ATOM 2377 O O . LEU A 1 281 ? -0.991 14.896 9.042 1.00 77.88 281 LEU A O 1
ATOM 2381 N N . GLY A 1 282 ? 0.545 13.720 7.901 1.00 65.25 282 GLY A N 1
ATOM 2382 C CA . GLY A 1 282 ? 0.924 12.873 9.028 1.00 65.25 282 GLY A CA 1
ATOM 2383 C C . GLY A 1 282 ? 1.770 13.580 10.086 1.00 65.25 282 GLY A C 1
ATOM 2384 O O . GLY A 1 282 ? 2.246 12.902 10.995 1.00 65.25 282 GLY A O 1
ATOM 2385 N N . LYS A 1 283 ? 2.028 14.895 9.933 1.00 73.94 283 LYS A N 1
ATOM 2386 C CA . LYS A 1 283 ? 3.044 15.648 10.695 1.00 73.94 283 LYS A CA 1
ATOM 2387 C C . LYS A 1 283 ? 4.324 14.824 10.838 1.00 73.94 283 LYS A C 1
ATOM 2389 O O . LYS A 1 283 ? 4.866 14.679 11.935 1.00 73.94 283 LYS A O 1
ATOM 2394 N N . LYS A 1 284 ? 4.722 14.177 9.737 1.00 77.31 284 LYS A N 1
ATOM 2395 C CA . LYS A 1 284 ? 5.880 13.290 9.746 1.00 77.31 284 LYS A CA 1
ATOM 2396 C C . LYS A 1 284 ? 7.106 14.128 10.083 1.00 77.31 284 LYS A C 1
ATOM 2398 O O . LYS A 1 284 ? 7.163 15.299 9.721 1.00 77.31 284 LYS A O 1
ATOM 2403 N N . ASP A 1 285 ? 8.058 13.515 10.780 1.00 78.62 285 ASP A N 1
ATOM 2404 C CA . ASP A 1 285 ? 9.345 14.147 11.060 1.00 78.62 285 ASP A CA 1
ATOM 2405 C C . ASP A 1 285 ? 9.949 14.675 9.747 1.00 78.62 285 ASP A C 1
ATOM 2407 O O . ASP A 1 285 ? 9.841 14.027 8.698 1.00 78.62 285 ASP A O 1
ATOM 2411 N N . ASP A 1 286 ? 10.605 15.832 9.809 1.00 82.69 286 ASP A N 1
ATOM 2412 C CA . ASP A 1 286 ? 11.365 16.413 8.706 1.00 82.69 286 ASP A CA 1
ATOM 2413 C C . ASP A 1 286 ? 12.333 15.397 8.082 1.00 82.69 286 ASP A C 1
ATOM 2415 O O . ASP A 1 286 ? 12.644 15.486 6.894 1.00 82.69 286 ASP A O 1
ATOM 2419 N N . GLN A 1 287 ? 12.799 14.405 8.850 1.00 85.44 287 GLN A N 1
ATOM 2420 C CA . GLN A 1 287 ? 13.566 13.283 8.315 1.00 85.44 287 GLN A CA 1
ATOM 2421 C C . GLN A 1 287 ? 12.819 12.525 7.209 1.00 85.44 287 GLN A C 1
ATOM 2423 O O . GLN A 1 287 ? 13.386 12.314 6.140 1.00 85.44 287 GLN A O 1
ATOM 2428 N N . VAL A 1 288 ? 11.553 12.168 7.421 1.00 83.19 288 VAL A N 1
ATOM 2429 C CA . VAL A 1 288 ? 10.750 11.425 6.436 1.00 83.19 288 VAL A CA 1
ATOM 2430 C C . VAL A 1 288 ? 10.536 12.270 5.178 1.00 83.19 288 VAL A C 1
ATOM 2432 O O . VAL A 1 288 ? 10.632 11.776 4.057 1.00 83.19 288 VAL A O 1
ATOM 2435 N N . ALA A 1 289 ? 10.297 13.574 5.341 1.00 84.31 289 ALA A N 1
ATOM 2436 C CA . ALA A 1 289 ? 10.191 14.494 4.210 1.00 84.31 289 ALA A CA 1
ATOM 2437 C C . ALA A 1 289 ? 11.501 14.590 3.412 1.00 84.31 289 ALA A C 1
ATOM 2439 O O . ALA A 1 289 ? 11.474 14.559 2.177 1.00 84.31 289 ALA A O 1
ATOM 2440 N N . ARG A 1 290 ? 12.649 14.645 4.101 1.00 86.75 290 ARG A N 1
ATOM 2441 C CA . ARG A 1 290 ? 13.972 14.597 3.463 1.00 86.75 290 ARG A CA 1
ATOM 2442 C C . ARG A 1 290 ? 14.199 13.282 2.721 1.00 86.75 290 ARG A C 1
ATOM 2444 O O . ARG A 1 290 ? 14.708 13.318 1.607 1.00 86.75 290 ARG A O 1
ATOM 2451 N N . GLU A 1 291 ? 13.796 12.148 3.286 1.00 89.25 291 GLU A N 1
ATOM 2452 C CA . GLU A 1 291 ? 13.919 10.833 2.643 1.00 89.25 291 GLU A CA 1
ATOM 2453 C C . GLU A 1 291 ? 13.143 10.768 1.319 1.00 89.25 291 GLU A C 1
ATOM 2455 O O . GLU A 1 291 ? 13.707 10.358 0.304 1.00 89.25 291 GLU A O 1
ATOM 2460 N N . PHE A 1 292 ? 11.899 11.261 1.274 1.00 89.56 292 PHE A N 1
ATOM 2461 C CA . PHE A 1 292 ? 11.138 11.344 0.018 1.00 89.56 292 PHE A CA 1
ATOM 2462 C C . PHE A 1 292 ? 11.762 12.301 -1.000 1.00 89.56 292 PHE A C 1
ATOM 2464 O O . PHE A 1 292 ? 11.750 12.022 -2.201 1.00 89.56 292 PHE A O 1
ATOM 2471 N N . HIS A 1 293 ? 12.322 13.421 -0.541 1.00 88.12 293 HIS A N 1
ATOM 2472 C CA . HIS A 1 293 ? 13.027 14.345 -1.423 1.00 88.12 293 HIS A CA 1
ATOM 2473 C C . HIS A 1 293 ? 14.272 13.691 -2.041 1.00 88.12 293 HIS A C 1
ATOM 2475 O O . HIS A 1 293 ? 14.431 13.705 -3.261 1.00 88.12 293 HIS A O 1
ATOM 2481 N N . ILE A 1 294 ? 15.106 13.045 -1.218 1.00 91.81 294 ILE A N 1
ATOM 2482 C CA . ILE A 1 294 ? 16.281 12.282 -1.665 1.00 91.81 294 ILE A CA 1
ATOM 2483 C C . ILE A 1 294 ? 15.863 11.177 -2.639 1.00 91.81 294 ILE A C 1
ATOM 2485 O O . ILE A 1 294 ? 16.509 10.994 -3.668 1.00 91.81 294 ILE A O 1
ATOM 2489 N N . TYR A 1 295 ? 14.765 10.475 -2.358 1.00 92.00 295 TYR A N 1
ATOM 2490 C CA . TYR A 1 295 ? 14.218 9.458 -3.251 1.00 92.00 295 TYR A CA 1
ATOM 2491 C C . TYR A 1 295 ? 13.866 10.029 -4.637 1.00 92.00 295 TYR A C 1
ATOM 2493 O O . TYR A 1 295 ? 14.277 9.470 -5.654 1.00 92.00 295 TYR A O 1
ATOM 2501 N N . GLY A 1 296 ? 13.185 11.178 -4.696 1.00 92.44 296 GLY A N 1
ATOM 2502 C CA . GLY A 1 296 ? 12.885 11.867 -5.956 1.00 92.44 296 GLY A CA 1
ATOM 2503 C C . GLY A 1 296 ? 14.139 12.309 -6.724 1.00 92.44 296 GLY A C 1
ATOM 2504 O O . GLY A 1 296 ? 14.210 12.136 -7.943 1.00 92.44 296 GLY A O 1
ATOM 2505 N N . GLU A 1 297 ? 15.155 12.829 -6.029 1.00 93.94 297 GLU A N 1
ATOM 2506 C CA . GLU A 1 297 ? 16.450 13.160 -6.644 1.00 93.94 297 GLU A CA 1
ATOM 2507 C C . GLU A 1 297 ? 17.166 11.918 -7.182 1.00 93.94 297 GLU A C 1
ATOM 2509 O O . GLU A 1 297 ? 17.748 11.961 -8.268 1.00 93.94 297 GLU A O 1
ATOM 2514 N N . ASN A 1 298 ? 17.102 10.800 -6.459 1.00 95.38 298 ASN A N 1
ATOM 2515 C CA . ASN A 1 298 ? 17.695 9.541 -6.893 1.00 95.38 298 ASN A CA 1
ATOM 2516 C C . ASN A 1 298 ? 17.028 9.025 -8.170 1.00 95.38 298 ASN A C 1
ATOM 2518 O O . ASN A 1 298 ? 17.747 8.687 -9.103 1.00 95.38 298 ASN A O 1
ATOM 2522 N N . ILE A 1 299 ? 15.693 9.076 -8.278 1.00 95.75 299 ILE A N 1
ATOM 2523 C CA . ILE A 1 299 ? 14.987 8.744 -9.530 1.00 95.75 299 ILE A CA 1
ATOM 2524 C C . ILE A 1 299 ? 15.536 9.578 -10.695 1.00 95.75 299 ILE A C 1
ATOM 2526 O O . ILE A 1 299 ? 15.864 9.031 -11.746 1.00 95.75 299 ILE A O 1
ATOM 2530 N N . ARG A 1 300 ? 15.688 10.898 -10.515 1.00 95.81 300 ARG A N 1
ATOM 2531 C CA . ARG A 1 300 ? 16.222 11.777 -11.573 1.00 95.81 300 ARG A CA 1
ATOM 2532 C C . ARG A 1 300 ? 17.662 11.441 -11.939 1.00 95.81 300 ARG A C 1
ATOM 2534 O O . ARG A 1 300 ? 18.010 11.487 -13.116 1.00 95.81 300 ARG A O 1
ATOM 2541 N N . LYS A 1 301 ? 18.512 11.140 -10.956 1.00 96.44 301 LYS A N 1
ATOM 2542 C CA . LYS A 1 301 ? 19.909 10.740 -11.192 1.00 96.44 301 LYS A CA 1
ATOM 2543 C C . LYS A 1 301 ? 19.986 9.423 -11.957 1.00 96.44 301 LYS A C 1
ATOM 2545 O O . LYS A 1 301 ? 20.690 9.359 -12.959 1.00 96.44 301 LYS A O 1
ATOM 2550 N N . THR A 1 302 ? 19.229 8.418 -11.528 1.00 95.56 302 THR A N 1
ATOM 2551 C CA . THR A 1 302 ? 19.155 7.112 -12.187 1.00 95.56 302 THR A CA 1
ATOM 2552 C C . THR A 1 302 ? 18.665 7.255 -13.624 1.00 95.56 302 THR A C 1
ATOM 2554 O O . THR A 1 302 ? 19.310 6.766 -14.546 1.00 95.56 302 THR A O 1
ATOM 2557 N N . LEU A 1 303 ? 17.596 8.021 -13.849 1.00 96.56 303 LEU A N 1
ATOM 2558 C CA . LEU A 1 303 ? 17.091 8.281 -15.194 1.00 96.56 303 LEU A CA 1
ATOM 2559 C C . LEU A 1 303 ? 18.113 9.007 -16.083 1.00 96.56 303 LEU A C 1
ATOM 2561 O O . LEU A 1 303 ? 18.267 8.668 -17.254 1.00 96.56 303 LEU A O 1
ATOM 2565 N N . LYS A 1 304 ? 18.853 9.980 -15.536 1.00 96.69 304 LYS A N 1
ATOM 2566 C CA . LYS A 1 304 ? 19.954 10.633 -16.261 1.00 96.69 304 LYS A CA 1
ATOM 2567 C C . LYS A 1 304 ? 21.041 9.636 -16.658 1.00 96.69 304 LYS A C 1
ATOM 2569 O O . LYS A 1 304 ? 21.518 9.721 -17.784 1.00 96.69 304 LYS A O 1
ATOM 2574 N N . SER A 1 305 ? 21.405 8.708 -15.769 1.00 96.19 305 SER A N 1
ATOM 2575 C CA . SER A 1 305 ? 22.363 7.639 -16.079 1.00 96.19 305 SER A CA 1
ATOM 2576 C C . SER A 1 305 ? 21.863 6.773 -17.233 1.00 96.19 305 SER A C 1
ATOM 2578 O O . SER A 1 305 ? 22.568 6.627 -18.225 1.00 96.19 305 SER A O 1
ATOM 2580 N N . PHE A 1 306 ? 20.612 6.307 -17.169 1.00 96.00 306 PHE A N 1
ATOM 2581 C CA . PHE A 1 306 ? 20.018 5.529 -18.256 1.00 96.00 306 PHE A CA 1
ATOM 2582 C C . PHE A 1 306 ? 19.989 6.287 -19.580 1.00 96.00 306 PHE A C 1
ATOM 2584 O O . PHE A 1 306 ? 20.309 5.719 -20.615 1.00 96.00 306 PHE A O 1
ATOM 2591 N N . ASN A 1 307 ? 19.671 7.581 -19.570 1.00 95.88 307 ASN A N 1
ATOM 2592 C CA . ASN A 1 307 ? 19.703 8.395 -20.785 1.00 95.88 307 ASN A CA 1
ATOM 2593 C C . ASN A 1 307 ? 21.116 8.524 -21.381 1.00 95.88 307 ASN A C 1
ATOM 2595 O O . ASN A 1 307 ? 21.253 8.614 -22.600 1.00 95.88 307 ASN A O 1
ATOM 2599 N N . VAL A 1 308 ? 22.167 8.545 -20.554 1.00 96.62 308 VAL A N 1
ATOM 2600 C CA . VAL A 1 308 ? 23.559 8.509 -21.035 1.00 96.62 308 VAL A CA 1
ATOM 2601 C C . VAL A 1 308 ? 23.872 7.147 -21.652 1.00 96.62 308 VAL A C 1
ATOM 2603 O O . VAL A 1 308 ? 24.379 7.097 -22.773 1.00 96.62 308 VAL A O 1
ATOM 2606 N N . ASP A 1 309 ? 23.506 6.059 -20.974 1.00 95.12 309 ASP A N 1
ATOM 2607 C CA . ASP A 1 309 ? 23.731 4.698 -21.465 1.00 95.12 309 ASP A CA 1
ATOM 2608 C C . ASP A 1 309 ? 22.998 4.449 -22.786 1.00 95.12 309 ASP A C 1
ATOM 2610 O O . ASP A 1 309 ? 23.591 3.943 -23.735 1.00 95.12 309 ASP A O 1
ATOM 2614 N N . LEU A 1 310 ? 21.736 4.871 -22.896 1.00 95.94 310 LEU A N 1
ATOM 2615 C CA . LEU A 1 310 ? 20.937 4.745 -24.116 1.00 95.94 310 LEU A CA 1
ATOM 2616 C C . LEU A 1 310 ? 21.578 5.467 -25.303 1.00 95.94 310 LEU A C 1
ATOM 2618 O O . LEU A 1 310 ? 21.639 4.896 -26.388 1.00 95.94 310 LEU A O 1
ATOM 2622 N N . LYS A 1 311 ? 22.113 6.677 -25.103 1.00 95.75 311 LYS A N 1
ATOM 2623 C CA . LYS A 1 311 ? 22.850 7.401 -26.153 1.00 95.75 311 LYS A CA 1
ATOM 2624 C C . LYS A 1 311 ? 24.117 6.661 -26.573 1.00 95.75 311 LYS A C 1
ATOM 2626 O O . LYS A 1 311 ? 24.408 6.566 -27.762 1.00 95.75 311 LYS A O 1
ATOM 2631 N N . ALA A 1 312 ? 24.862 6.113 -25.614 1.00 95.50 312 ALA A N 1
ATOM 2632 C CA . ALA A 1 312 ? 26.042 5.310 -25.919 1.00 95.50 312 ALA A CA 1
ATOM 2633 C C . ALA A 1 312 ? 25.675 4.030 -26.694 1.00 95.50 312 ALA A C 1
ATOM 2635 O O . ALA A 1 312 ? 26.392 3.634 -27.613 1.00 95.50 312 ALA A O 1
ATOM 2636 N N . LYS A 1 313 ? 24.541 3.395 -26.364 1.00 94.00 313 LYS A N 1
ATOM 2637 C CA . LYS A 1 313 ? 24.027 2.225 -27.091 1.00 94.00 313 LYS A CA 1
ATOM 2638 C C . LYS A 1 313 ? 23.542 2.557 -28.488 1.00 94.00 313 LYS A C 1
ATOM 2640 O O . LYS A 1 313 ? 23.823 1.783 -29.397 1.00 94.00 313 LYS A O 1
ATOM 2645 N N . GLU A 1 314 ? 22.884 3.694 -28.671 1.00 95.56 314 GLU A N 1
ATOM 2646 C CA . GLU A 1 314 ? 22.495 4.177 -29.994 1.00 95.56 314 GLU A CA 1
ATOM 2647 C C . GLU A 1 314 ? 23.713 4.288 -30.918 1.00 95.56 314 GLU A C 1
ATOM 2649 O O . GLU A 1 314 ? 23.731 3.694 -31.996 1.00 95.56 314 GLU A O 1
ATOM 2654 N N . HIS A 1 315 ? 24.753 4.985 -30.450 1.00 95.06 315 HIS A N 1
ATOM 2655 C CA . HIS A 1 315 ? 25.990 5.179 -31.199 1.00 95.06 315 HIS A CA 1
ATOM 2656 C C . HIS A 1 315 ? 26.661 3.847 -31.544 1.00 95.06 315 HIS A C 1
ATOM 2658 O O . HIS A 1 315 ? 26.981 3.589 -32.700 1.00 95.06 315 HIS A O 1
ATOM 2664 N N . MET A 1 316 ? 26.805 2.960 -30.557 1.00 94.12 316 MET A N 1
ATOM 2665 C CA . MET A 1 316 ? 27.414 1.643 -30.749 1.00 94.12 316 MET A CA 1
ATOM 2666 C C . MET A 1 316 ? 26.671 0.801 -31.801 1.00 94.12 316 MET A C 1
ATOM 2668 O O . MET A 1 316 ? 27.310 0.147 -32.631 1.00 94.12 316 MET A O 1
ATOM 2672 N N . LEU A 1 317 ? 25.332 0.824 -31.808 1.00 93.88 317 LEU A N 1
ATOM 2673 C CA . LEU A 1 317 ? 24.535 0.109 -32.809 1.00 93.88 317 LEU A CA 1
ATOM 2674 C C . LEU A 1 317 ? 24.751 0.692 -34.210 1.00 93.88 317 LEU A C 1
ATOM 2676 O O . LEU A 1 317 ? 24.970 -0.060 -35.160 1.00 93.88 317 LEU A O 1
ATOM 2680 N N . GLN A 1 318 ? 24.736 2.020 -34.337 1.00 95.12 318 GLN A N 1
ATOM 2681 C CA . GLN A 1 318 ? 24.990 2.709 -35.605 1.00 95.12 318 GLN A CA 1
ATOM 2682 C C . GLN A 1 318 ? 26.392 2.411 -36.152 1.00 95.12 318 GLN A C 1
ATOM 2684 O O . GLN A 1 318 ? 26.543 2.139 -37.348 1.00 95.12 318 GLN A O 1
ATOM 2689 N N . GLU A 1 319 ? 27.412 2.415 -35.292 1.00 94.81 319 GLU A N 1
ATOM 2690 C CA . GLU A 1 319 ? 28.787 2.063 -35.653 1.00 94.81 319 GLU A CA 1
ATOM 2691 C C . GLU A 1 319 ? 28.897 0.609 -36.106 1.00 94.81 319 GLU A C 1
ATOM 2693 O O . GLU A 1 319 ? 29.497 0.333 -37.142 1.00 94.81 319 GLU A O 1
ATOM 2698 N N . THR A 1 320 ? 28.268 -0.318 -35.380 1.00 93.88 320 THR A N 1
ATOM 2699 C CA . THR A 1 320 ? 28.284 -1.751 -35.711 1.00 93.88 320 THR A CA 1
ATOM 2700 C C . THR A 1 320 ? 27.609 -2.015 -37.057 1.00 93.88 320 THR A C 1
ATOM 2702 O O . THR A 1 320 ? 28.159 -2.732 -37.893 1.00 93.88 320 THR A O 1
ATOM 2705 N N . ILE A 1 321 ? 26.456 -1.389 -37.321 1.00 94.56 321 ILE A N 1
ATOM 2706 C CA . ILE A 1 321 ? 25.770 -1.474 -38.622 1.00 94.56 321 ILE A CA 1
ATOM 2707 C C . ILE A 1 321 ? 26.654 -0.903 -39.735 1.00 94.56 321 ILE A C 1
ATOM 2709 O O . ILE A 1 321 ? 26.777 -1.504 -40.801 1.00 94.56 321 ILE A O 1
ATOM 2713 N N . SER A 1 322 ? 27.289 0.245 -39.497 1.00 95.31 322 SER A N 1
ATOM 2714 C CA . SER A 1 322 ? 28.185 0.871 -40.474 1.00 95.31 322 SER A CA 1
ATOM 2715 C C . SER A 1 322 ? 29.403 -0.009 -40.767 1.00 95.31 322 SER A C 1
ATOM 2717 O O . SER A 1 322 ? 29.750 -0.205 -41.931 1.00 95.31 322 SER A O 1
ATOM 2719 N N . GLY A 1 323 ? 30.002 -0.607 -39.735 1.00 94.81 323 GLY A N 1
ATOM 2720 C CA . GLY A 1 323 ? 31.107 -1.556 -39.856 1.00 94.81 323 GLY A CA 1
ATOM 2721 C C . GLY A 1 323 ? 30.724 -2.794 -40.664 1.00 94.81 323 GLY A C 1
ATOM 2722 O O . GLY A 1 323 ? 31.454 -3.177 -41.577 1.00 94.81 323 GLY A O 1
ATOM 2723 N N . TRP A 1 324 ? 29.542 -3.364 -40.410 1.00 95.44 324 TRP A N 1
ATOM 2724 C CA . TRP A 1 324 ? 29.012 -4.458 -41.222 1.00 95.44 324 TRP A CA 1
ATOM 2725 C C . TRP A 1 324 ? 28.819 -4.049 -42.681 1.00 95.44 324 TRP A C 1
ATOM 2727 O O . TRP A 1 324 ? 29.218 -4.800 -43.564 1.00 95.44 324 TRP A O 1
ATOM 2737 N N . LYS A 1 325 ? 28.256 -2.872 -42.968 1.00 94.69 325 LYS A N 1
ATOM 2738 C CA . LYS A 1 325 ? 28.086 -2.399 -44.354 1.00 94.69 325 LYS A CA 1
ATOM 2739 C C . LYS A 1 325 ? 29.423 -2.266 -45.082 1.00 94.69 325 LYS A C 1
ATOM 2741 O O . LYS A 1 325 ? 29.538 -2.695 -46.224 1.00 94.69 325 LYS A O 1
ATOM 2746 N N . VAL A 1 326 ? 30.447 -1.730 -44.414 1.00 96.19 326 VAL A N 1
ATOM 2747 C CA . VAL A 1 326 ? 31.809 -1.659 -44.969 1.00 96.19 326 VAL A CA 1
ATOM 2748 C C . VAL A 1 326 ? 32.377 -3.059 -45.210 1.00 96.19 326 VAL A C 1
ATOM 2750 O O . VAL A 1 326 ? 32.931 -3.306 -46.278 1.00 96.19 326 VAL A O 1
ATOM 2753 N N . TYR A 1 327 ? 32.211 -3.978 -44.256 1.00 95.12 327 TYR A N 1
ATOM 2754 C CA . TYR A 1 327 ? 32.657 -5.364 -44.394 1.00 95.12 327 TYR A CA 1
ATOM 2755 C C . TYR A 1 327 ? 32.020 -6.060 -45.604 1.00 95.12 327 TYR A C 1
ATOM 2757 O O . TYR A 1 327 ? 32.754 -6.619 -46.412 1.00 95.12 327 TYR A O 1
ATOM 2765 N N . HIS A 1 328 ? 30.694 -5.980 -45.765 1.00 94.00 328 HIS A N 1
ATOM 2766 C CA . HIS A 1 328 ? 29.994 -6.586 -46.904 1.00 94.00 328 HIS A CA 1
ATOM 2767 C C . HIS A 1 328 ? 30.454 -5.966 -48.229 1.00 94.00 328 HIS A C 1
ATOM 2769 O O . HIS A 1 328 ? 30.815 -6.694 -49.140 1.00 94.00 328 HIS A O 1
ATOM 2775 N N . ASN A 1 329 ? 30.587 -4.636 -48.306 1.00 94.81 329 ASN A N 1
ATOM 2776 C CA . ASN A 1 329 ? 31.086 -3.980 -49.520 1.00 94.81 329 ASN A CA 1
ATOM 2777 C C . ASN A 1 329 ? 32.506 -4.444 -49.907 1.00 94.81 329 ASN A C 1
ATOM 2779 O O . ASN A 1 329 ? 32.805 -4.624 -51.090 1.00 94.81 329 ASN A O 1
ATOM 2783 N N . LEU A 1 330 ? 33.401 -4.610 -48.924 1.00 95.69 330 LEU A N 1
ATOM 2784 C CA . LEU A 1 330 ? 34.759 -5.114 -49.156 1.00 95.69 330 LEU A CA 1
ATOM 2785 C C . LEU A 1 330 ? 34.756 -6.593 -49.545 1.00 95.69 330 LEU A C 1
ATOM 2787 O O . LEU A 1 330 ? 35.523 -6.983 -50.423 1.00 95.69 330 LEU A O 1
ATOM 2791 N N . TYR A 1 331 ? 33.904 -7.391 -48.902 1.00 95.12 331 TYR A N 1
ATOM 2792 C CA . TYR A 1 331 ? 33.712 -8.800 -49.219 1.00 95.12 331 TYR A CA 1
ATOM 2793 C C . TYR A 1 331 ? 33.232 -8.974 -50.663 1.00 95.12 331 TYR A C 1
ATOM 2795 O O . TYR A 1 331 ? 33.905 -9.660 -51.425 1.00 95.12 331 TYR A O 1
ATOM 2803 N N . ASP A 1 332 ? 32.177 -8.265 -51.070 1.00 94.88 332 ASP A N 1
ATOM 2804 C CA . ASP A 1 332 ? 31.636 -8.299 -52.433 1.00 94.88 332 ASP A CA 1
ATOM 2805 C C . ASP A 1 332 ? 32.691 -7.861 -53.462 1.00 94.88 332 ASP A C 1
ATOM 2807 O O . ASP A 1 332 ? 32.844 -8.460 -54.526 1.00 94.88 332 ASP A O 1
ATOM 2811 N N . SER A 1 333 ? 33.471 -6.821 -53.144 1.00 95.00 333 SER A N 1
ATOM 2812 C CA . SER A 1 333 ? 34.558 -6.348 -54.014 1.00 95.00 333 SER A CA 1
ATOM 2813 C C . SER A 1 333 ? 35.664 -7.395 -54.177 1.00 95.00 333 SER A C 1
ATOM 2815 O O . SER A 1 333 ? 36.162 -7.602 -55.284 1.00 95.00 333 SER A O 1
ATOM 2817 N N . LEU A 1 334 ? 36.052 -8.058 -53.084 1.00 95.44 334 LEU A N 1
ATOM 2818 C CA . LEU A 1 334 ? 37.063 -9.112 -53.092 1.00 95.44 334 LEU A CA 1
ATOM 2819 C C . LEU A 1 334 ? 36.561 -10.363 -53.821 1.00 95.44 334 LEU A C 1
ATOM 2821 O O . LEU A 1 334 ? 37.310 -10.947 -54.598 1.00 95.44 334 LEU A O 1
ATOM 2825 N N . GLU A 1 335 ? 35.310 -10.757 -53.592 1.00 95.38 335 GLU A N 1
ATOM 2826 C CA . GLU A 1 335 ? 34.668 -11.888 -54.259 1.00 95.38 335 GLU A CA 1
ATOM 2827 C C . GLU A 1 335 ? 34.601 -11.661 -55.773 1.00 95.38 335 GLU A C 1
ATOM 2829 O O . GLU A 1 335 ? 35.013 -12.527 -56.544 1.00 95.38 335 GLU A O 1
ATOM 2834 N N . ASN A 1 336 ? 34.196 -10.466 -56.213 1.00 95.06 336 ASN A N 1
ATOM 2835 C CA . ASN A 1 336 ? 34.207 -10.096 -57.629 1.00 95.06 336 ASN A CA 1
ATOM 2836 C C . ASN A 1 336 ? 35.617 -10.157 -58.230 1.00 95.06 336 ASN A C 1
ATOM 2838 O O . ASN A 1 336 ? 35.807 -10.768 -59.280 1.00 95.06 336 ASN A O 1
ATOM 2842 N N . TRP A 1 337 ? 36.617 -9.589 -57.548 1.00 95.69 337 TRP A N 1
ATOM 2843 C CA . TRP A 1 337 ? 38.009 -9.630 -58.007 1.00 95.69 337 TRP A CA 1
ATOM 2844 C C . TRP A 1 337 ? 38.551 -11.065 -58.115 1.00 95.69 337 TRP A C 1
ATOM 2846 O O . TRP A 1 337 ? 39.216 -11.407 -59.095 1.00 95.69 337 TRP A O 1
ATOM 2856 N N . LEU A 1 338 ? 38.248 -11.922 -57.134 1.00 95.00 338 LEU A N 1
ATOM 2857 C CA . LEU A 1 338 ? 38.631 -13.336 -57.154 1.00 95.00 338 LEU A CA 1
ATOM 2858 C C . LEU A 1 338 ? 37.963 -14.081 -58.315 1.00 95.00 338 LEU A C 1
ATOM 2860 O O . LEU A 1 338 ? 38.645 -14.800 -59.044 1.00 95.00 338 LEU A O 1
ATOM 2864 N N . ASN A 1 339 ? 36.664 -13.866 -58.533 1.00 93.81 339 ASN A N 1
ATOM 2865 C CA . ASN A 1 339 ? 35.917 -14.476 -59.634 1.00 93.81 339 ASN A CA 1
ATOM 2866 C C . ASN A 1 339 ? 36.464 -14.045 -61.004 1.00 93.81 339 ASN A C 1
ATOM 2868 O O . ASN A 1 339 ? 36.663 -14.881 -61.887 1.00 93.81 339 ASN A O 1
ATOM 2872 N N . GLU A 1 340 ? 36.761 -12.755 -61.186 1.00 93.44 340 GLU A N 1
ATOM 2873 C CA . GLU A 1 340 ? 37.411 -12.242 -62.398 1.00 93.44 340 GLU A CA 1
ATOM 2874 C C . GLU A 1 340 ? 38.779 -12.901 -62.626 1.00 93.44 340 GLU A C 1
ATOM 2876 O O . GLU A 1 340 ? 39.073 -13.363 -63.734 1.00 93.44 340 GLU A O 1
ATOM 2881 N N . GLY A 1 341 ? 39.595 -13.007 -61.572 1.00 92.56 341 GLY A N 1
ATOM 2882 C CA . GLY A 1 341 ? 40.889 -13.686 -61.613 1.00 92.56 341 GLY A CA 1
ATOM 2883 C C . GLY A 1 341 ? 40.775 -15.160 -62.009 1.00 92.56 341 GLY A C 1
ATOM 2884 O O . GLY A 1 341 ? 41.501 -15.622 -62.895 1.00 92.56 341 GLY A O 1
ATOM 2885 N N . GLU A 1 342 ? 39.832 -15.899 -61.419 1.00 91.12 342 GLU A N 1
ATOM 2886 C CA . GLU A 1 342 ? 39.562 -17.291 -61.788 1.00 91.12 342 GLU A CA 1
ATOM 2887 C C . GLU A 1 342 ? 39.128 -17.433 -63.252 1.00 91.12 342 GLU A C 1
ATOM 2889 O O . GLU A 1 342 ? 39.606 -18.329 -63.955 1.00 91.12 342 GLU A O 1
ATOM 2894 N N . HIS A 1 343 ? 38.258 -16.547 -63.743 1.00 88.56 343 HIS A N 1
ATOM 2895 C CA . HIS A 1 343 ? 37.816 -16.561 -65.137 1.00 88.56 343 HIS A CA 1
ATOM 2896 C C . HIS A 1 343 ? 38.971 -16.340 -66.122 1.00 88.56 343 HIS A C 1
ATOM 2898 O O . HIS A 1 343 ? 39.055 -17.046 -67.132 1.00 88.56 343 HIS A O 1
ATOM 2904 N N . VAL A 1 344 ? 39.877 -15.400 -65.833 1.00 90.69 344 VAL A N 1
ATOM 2905 C CA . VAL A 1 344 ? 41.073 -15.155 -66.658 1.00 90.69 344 VAL A CA 1
ATOM 2906 C C . VAL A 1 344 ? 41.985 -16.384 -66.679 1.00 90.69 344 VAL A C 1
ATOM 2908 O O . VAL A 1 344 ? 42.442 -16.799 -67.747 1.00 90.69 344 VAL A O 1
ATOM 2911 N N . LEU A 1 345 ? 42.209 -17.017 -65.522 1.00 87.56 345 LEU A N 1
ATOM 2912 C CA . LEU A 1 345 ? 43.049 -18.213 -65.422 1.00 87.56 345 LEU A CA 1
ATOM 2913 C C . LEU A 1 345 ? 42.467 -19.399 -66.206 1.00 87.56 345 LEU A C 1
ATOM 2915 O O . LEU A 1 345 ? 43.207 -20.075 -66.926 1.00 87.56 345 LEU A O 1
ATOM 2919 N N . ARG A 1 346 ? 41.148 -19.620 -66.143 1.00 82.56 346 ARG A N 1
ATOM 2920 C CA . ARG A 1 346 ? 40.471 -20.687 -66.903 1.00 82.56 346 ARG A CA 1
ATOM 2921 C C . ARG A 1 346 ? 40.557 -20.473 -68.415 1.00 82.56 346 ARG A C 1
ATOM 2923 O O . ARG A 1 346 ? 40.978 -21.386 -69.119 1.00 82.56 346 ARG A O 1
ATOM 2930 N N . ARG A 1 347 ? 40.286 -19.258 -68.909 1.00 75.50 347 ARG A N 1
ATOM 2931 C CA . ARG A 1 347 ? 40.424 -18.926 -70.343 1.00 75.50 347 ARG A CA 1
ATOM 2932 C C . ARG A 1 347 ? 41.844 -19.142 -70.859 1.00 75.50 347 ARG A C 1
ATOM 2934 O O . ARG A 1 347 ? 42.033 -19.757 -71.899 1.00 75.50 347 ARG A O 1
ATOM 2941 N N . SER A 1 348 ? 42.850 -18.726 -70.088 1.00 68.06 348 SER A N 1
ATOM 2942 C CA . SER A 1 348 ? 44.259 -18.914 -70.473 1.00 68.06 348 SER A CA 1
ATOM 2943 C C . SER A 1 348 ? 44.719 -20.381 -70.496 1.00 68.06 348 SER A C 1
ATOM 2945 O O . SER A 1 348 ? 45.775 -20.689 -71.050 1.00 68.06 348 SER A O 1
ATOM 2947 N N . SER A 1 349 ? 43.944 -21.278 -69.881 1.00 61.75 349 SER A N 1
ATOM 2948 C CA . SER A 1 349 ? 44.174 -22.726 -69.875 1.00 61.75 349 SER A CA 1
ATOM 2949 C C . SER A 1 349 ? 43.443 -23.423 -71.030 1.00 61.75 349 SER A C 1
ATOM 2951 O O . SER A 1 349 ? 43.984 -24.361 -71.606 1.00 61.75 349 SER A O 1
ATOM 2953 N N . GLU A 1 350 ? 42.252 -22.941 -71.398 1.00 59.44 350 GLU A N 1
ATOM 2954 C CA . GLU A 1 350 ? 41.476 -23.416 -72.555 1.00 59.44 350 GLU A CA 1
ATOM 2955 C C . GLU A 1 350 ? 42.082 -22.965 -73.894 1.00 59.44 350 GLU A C 1
ATOM 2957 O O . GLU A 1 350 ? 42.061 -23.731 -74.846 1.00 59.44 350 GLU A O 1
ATOM 2962 N N . GLU A 1 351 ? 42.695 -21.777 -73.966 1.00 57.78 351 GLU A N 1
ATOM 2963 C CA . GLU A 1 351 ? 43.412 -21.285 -75.161 1.00 57.78 351 GLU A CA 1
ATOM 2964 C C . GLU A 1 351 ? 44.773 -21.973 -75.402 1.00 57.78 351 GLU A C 1
ATOM 2966 O O . GLU A 1 351 ? 45.418 -21.738 -76.424 1.00 57.78 351 GLU A O 1
ATOM 2971 N N . LYS A 1 352 ? 45.242 -22.799 -74.457 1.00 52.72 352 LYS A N 1
ATOM 2972 C CA . LYS A 1 352 ? 46.499 -23.568 -74.556 1.00 52.72 352 LYS A CA 1
ATOM 2973 C C . LYS A 1 352 ? 46.298 -25.043 -74.934 1.00 52.72 352 LYS A C 1
ATOM 2975 O O . LYS A 1 352 ? 47.292 -25.766 -75.026 1.00 52.72 352 LYS A O 1
ATOM 2980 N N . LEU A 1 353 ? 45.051 -25.473 -75.121 1.00 44.50 353 LEU A N 1
ATOM 2981 C CA . LEU A 1 353 ? 44.646 -26.766 -75.689 1.00 44.50 353 LEU A CA 1
ATOM 2982 C C . LEU A 1 353 ? 44.315 -26.586 -77.171 1.00 44.50 353 LEU A C 1
ATOM 2984 O O . LEU A 1 353 ? 44.630 -27.523 -77.939 1.00 44.50 353 LEU A O 1
#

InterPro domains:
  IPR057057 Nesprin-1, spectrin repeats region [PF25034] (225-352)

pLDDT: mean 86.55, std 14.99, range [25.97, 97.0]